Protein AF-A0AAV4RFE0-F1 (afdb_monomer_lite)

Secondary structure (DSSP, 8-state):
--HHHHHHHHHHHH-THHHHHHHHHHHHHHHHHHHHHT--S-TTTHHHHHHHHHHGGGGHHHHHTTS-HHHHHHHHHHHHHTS-----HHHHHHHHHHHHHHHTSGGGGSHHHHHHHHHHHHHHHHHHHHTT-SHHHHHHHHHHHHHHHHHHHHH--STT---HHHHHHHHHHHHHHHHHHHHHS-TT-TTHHHHHHHHHHHHHH--HHHHHHHHHHT--TTSHHHHHHHHHHHHHHHHHHHHHHHS--S-HHHHHHHHHTT-

Radius of gyration: 21.99 Å; chains: 1; bounding box: 50×54×60 Å

pLDDT: mean 85.46, std 15.82, range [38.34, 98.75]

Organism: Caerostris extrusa (NCBI:txid172846)

Structure (mmCIF, N/CA/C/O backbone):
data_AF-A0AAV4RFE0-F1
#
_entry.id   AF-A0AAV4RFE0-F1
#
loop_
_atom_site.group_PDB
_atom_site.id
_atom_site.type_symbol
_atom_site.label_atom_id
_atom_site.label_alt_id
_atom_site.label_comp_id
_atom_site.label_asym_id
_atom_site.label_entity_id
_atom_site.label_seq_id
_atom_site.pdbx_PDB_ins_code
_atom_site.Cartn_x
_atom_site.Cartn_y
_atom_site.Cartn_z
_atom_site.occupancy
_atom_site.B_iso_or_equiv
_atom_site.auth_seq_id
_atom_site.auth_comp_id
_atom_site.auth_asym_id
_atom_site.auth_atom_id
_atom_site.pdbx_PDB_model_num
ATOM 1 N N . MET A 1 1 ? -14.070 -14.825 31.150 1.00 44.56 1 MET A N 1
ATOM 2 C CA . MET A 1 1 ? -15.047 -13.728 31.318 1.00 44.56 1 MET A CA 1
ATOM 3 C C . MET A 1 1 ? -14.906 -12.840 30.093 1.00 44.56 1 MET A C 1
ATOM 5 O O . MET A 1 1 ? -13.826 -12.311 29.875 1.00 44.56 1 MET A O 1
ATOM 9 N N . ASN A 1 2 ? -15.894 -12.851 29.198 1.00 45.88 2 ASN A N 1
ATOM 10 C CA . ASN A 1 2 ? -15.790 -12.222 27.878 1.00 45.88 2 ASN A CA 1
ATOM 11 C C . ASN A 1 2 ? -16.075 -10.717 28.018 1.00 45.88 2 ASN A C 1
ATOM 13 O O . ASN A 1 2 ? -17.049 -10.361 28.677 1.00 45.88 2 ASN A O 1
ATOM 17 N N .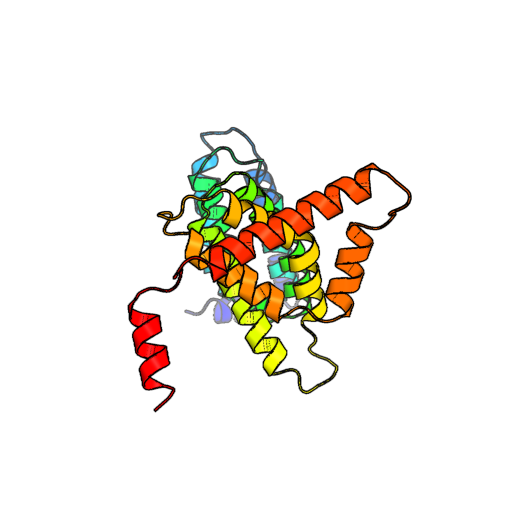 VAL A 1 3 ? -15.260 -9.849 27.410 1.00 52.28 3 VAL A N 1
ATOM 18 C CA . VAL A 1 3 ? -15.455 -8.382 27.403 1.00 52.28 3 VAL A CA 1
ATOM 19 C C . VAL A 1 3 ? -16.863 -8.030 26.916 1.00 52.28 3 VAL A C 1
ATOM 21 O O . VAL A 1 3 ? -17.524 -7.176 27.496 1.00 52.28 3 VAL A O 1
ATOM 24 N N . TYR A 1 4 ? -17.381 -8.804 25.961 1.00 50.41 4 TYR A N 1
ATOM 25 C CA . TYR A 1 4 ? -18.769 -8.732 25.515 1.00 50.41 4 TYR A CA 1
ATOM 26 C C . TYR A 1 4 ? -19.797 -8.889 26.633 1.00 50.41 4 TYR A C 1
ATOM 28 O O . TYR A 1 4 ? -20.812 -8.209 26.615 1.00 50.41 4 TYR A O 1
ATOM 36 N N . SER A 1 5 ? -19.565 -9.771 27.608 1.00 50.91 5 SER A N 1
ATOM 37 C CA . SER A 1 5 ? -20.501 -9.973 28.717 1.00 50.91 5 SER A CA 1
ATOM 38 C C . SER A 1 5 ? -20.472 -8.803 29.695 1.00 50.91 5 SER A C 1
ATOM 40 O O . SER A 1 5 ? -21.506 -8.511 30.285 1.00 50.91 5 SER A O 1
ATOM 42 N N . ILE A 1 6 ? -19.327 -8.133 29.853 1.00 60.56 6 ILE A N 1
ATOM 43 C CA . ILE A 1 6 ? -19.176 -6.953 30.715 1.00 60.56 6 ILE A CA 1
ATOM 44 C C . ILE A 1 6 ? -19.844 -5.746 30.053 1.00 60.56 6 ILE A C 1
ATOM 46 O O . ILE A 1 6 ? -20.662 -5.081 30.677 1.00 60.56 6 ILE A O 1
ATOM 50 N N . VAL A 1 7 ? -19.591 -5.529 28.761 1.00 57.44 7 VAL A N 1
ATOM 51 C CA . VAL A 1 7 ? -20.229 -4.449 27.998 1.00 57.44 7 VAL A CA 1
ATOM 52 C C . VAL A 1 7 ? -21.747 -4.659 27.930 1.00 57.44 7 VAL A C 1
ATOM 54 O O . VAL A 1 7 ? -22.491 -3.762 28.302 1.00 57.44 7 VAL A O 1
ATOM 57 N N . ASN A 1 8 ? -22.237 -5.868 27.615 1.00 55.12 8 ASN A N 1
ATOM 58 C CA . ASN A 1 8 ? -23.687 -6.130 27.579 1.00 55.12 8 ASN A CA 1
ATOM 59 C C . ASN A 1 8 ? -24.382 -6.003 28.942 1.00 55.12 8 ASN A C 1
ATOM 61 O O . ASN A 1 8 ? -25.562 -5.650 28.994 1.00 55.12 8 ASN A O 1
ATOM 65 N N . SER A 1 9 ? -23.700 -6.335 30.042 1.00 56.72 9 SER A N 1
ATOM 66 C CA . SER A 1 9 ? -24.296 -6.214 31.379 1.00 56.72 9 SER A CA 1
ATOM 67 C C . SER A 1 9 ? -24.358 -4.762 31.853 1.00 56.72 9 SER A C 1
ATOM 69 O O . SER A 1 9 ? -25.315 -4.406 32.537 1.00 56.72 9 SER A O 1
ATOM 71 N N . ILE A 1 10 ? -23.423 -3.910 31.421 1.00 54.91 10 ILE A N 1
ATOM 72 C CA . ILE A 1 10 ? -23.442 -2.468 31.701 1.00 54.91 10 ILE A CA 1
ATOM 73 C C . ILE A 1 10 ? -24.453 -1.742 30.792 1.00 54.91 10 ILE A C 1
ATOM 75 O O . ILE A 1 10 ? -25.258 -0.953 31.293 1.00 54.91 10 ILE A O 1
ATOM 79 N N . SER A 1 11 ? -24.514 -2.074 29.495 1.00 53.00 11 SER A N 1
ATOM 80 C CA . SER A 1 11 ? -25.466 -1.476 28.542 1.00 53.00 11 SER A CA 1
ATOM 81 C C . SER A 1 11 ? -26.928 -1.783 28.888 1.00 53.00 11 SER A C 1
ATOM 83 O O . SER A 1 11 ? -27.779 -0.896 28.824 1.00 53.00 11 SER A O 1
ATOM 85 N N . ARG A 1 12 ? -27.240 -3.007 29.353 1.00 54.56 12 ARG A N 1
ATOM 86 C CA . ARG A 1 12 ? -28.602 -3.356 29.819 1.00 54.56 12 ARG A CA 1
ATOM 87 C C . ARG A 1 12 ? -29.030 -2.616 31.087 1.00 54.56 12 ARG A C 1
ATOM 89 O O . ARG A 1 12 ? -30.226 -2.568 31.356 1.00 54.56 12 ARG A O 1
ATOM 96 N N . ALA A 1 13 ? -28.090 -2.069 31.857 1.00 54.41 13 ALA A N 1
ATOM 97 C CA . ALA A 1 13 ? -28.382 -1.352 33.095 1.00 54.41 13 ALA A CA 1
ATOM 98 C C . ALA A 1 13 ? -28.527 0.170 32.905 1.00 54.41 13 ALA A C 1
ATOM 100 O O . ALA A 1 13 ? -29.115 0.820 33.766 1.00 54.41 13 ALA A O 1
ATOM 101 N N . THR A 1 14 ? -28.008 0.743 31.810 1.00 53.84 14 THR A N 1
ATOM 102 C CA . THR A 1 14 ? -27.865 2.207 31.655 1.00 53.84 14 THR A CA 1
ATOM 103 C C . THR A 1 14 ? -28.426 2.795 30.352 1.00 53.84 14 THR A C 1
ATOM 105 O O . THR A 1 14 ? -28.601 4.009 30.281 1.00 53.84 14 THR A O 1
ATOM 108 N N . GLY A 1 15 ? -28.796 1.971 29.360 1.00 46.56 15 GLY A N 1
ATOM 109 C CA . GLY A 1 15 ? -29.298 2.448 28.061 1.00 46.56 15 GLY A CA 1
ATOM 110 C C . GLY A 1 15 ? -28.194 3.064 27.186 1.00 46.56 15 GLY A C 1
ATOM 111 O O . GLY A 1 15 ? -27.098 3.329 27.675 1.00 46.56 15 GLY A O 1
ATOM 112 N N . ASP A 1 16 ? -28.477 3.284 25.896 1.00 59.06 16 ASP A N 1
ATOM 113 C CA . ASP A 1 16 ? -27.556 3.733 24.820 1.00 59.06 16 ASP A CA 1
ATOM 114 C C . ASP A 1 16 ? -26.502 4.797 25.203 1.00 59.06 16 ASP A C 1
ATOM 116 O O . ASP A 1 16 ? -25.414 4.831 24.627 1.00 59.06 16 ASP A O 1
ATOM 120 N N . GLN A 1 17 ? -26.763 5.621 26.223 1.00 63.03 17 GLN A N 1
ATOM 121 C CA . GLN A 1 17 ? -25.835 6.625 26.753 1.00 63.03 17 GLN A CA 1
ATOM 122 C C . GLN A 1 17 ? -24.477 6.051 27.186 1.00 63.03 17 GLN A C 1
ATOM 124 O O . GLN A 1 17 ? -23.453 6.705 26.995 1.00 63.03 17 GLN A O 1
ATOM 129 N N . SER A 1 18 ? -24.432 4.836 27.747 1.00 79.94 18 SER A N 1
ATOM 130 C CA . SER A 1 18 ? -23.156 4.218 28.145 1.00 79.94 18 SER A CA 1
ATOM 131 C C . SER A 1 18 ? -22.325 3.771 26.943 1.00 79.94 18 SER A C 1
ATOM 133 O O . SER A 1 18 ? -21.096 3.782 27.019 1.00 79.94 18 SER A O 1
ATOM 135 N N . GLU A 1 19 ? -22.968 3.346 25.856 1.00 83.44 19 GLU A N 1
ATOM 136 C CA . GLU A 1 19 ? -22.269 2.893 24.654 1.00 83.44 19 GLU A CA 1
ATOM 137 C C . GLU A 1 19 ? -21.728 4.086 23.862 1.00 83.44 19 GLU A C 1
ATOM 139 O O . GLU A 1 19 ? -20.578 4.071 23.419 1.00 83.44 19 GLU A O 1
ATOM 144 N N . GLU A 1 20 ? -22.520 5.151 23.737 1.00 88.88 20 GLU A N 1
ATOM 145 C CA . GLU A 1 20 ? -22.086 6.403 23.114 1.00 88.88 20 GLU A CA 1
ATOM 146 C C . GLU A 1 20 ? -20.949 7.070 23.895 1.00 88.88 20 GLU A C 1
ATOM 148 O O . GLU A 1 20 ? -19.961 7.487 23.287 1.00 88.88 20 GLU A O 1
ATOM 153 N N . ALA A 1 21 ? -21.035 7.110 25.230 1.00 91.50 21 ALA A N 1
ATOM 154 C CA . ALA A 1 21 ? -19.960 7.628 26.077 1.00 91.50 21 ALA A CA 1
ATOM 155 C C . ALA A 1 21 ? -18.663 6.824 25.902 1.00 91.50 21 ALA A C 1
ATOM 157 O O . ALA A 1 21 ? -17.602 7.405 25.683 1.00 91.50 21 ALA A O 1
ATOM 158 N N . PHE A 1 22 ? -18.748 5.489 25.892 1.00 91.38 22 PHE A N 1
ATOM 159 C CA . PHE A 1 22 ? -17.585 4.634 25.650 1.00 91.38 22 PHE A CA 1
ATOM 160 C C . PHE A 1 22 ? -16.959 4.878 24.268 1.00 91.38 22 PHE A C 1
ATOM 162 O O . PHE A 1 22 ? -15.737 4.984 24.147 1.00 91.38 22 PHE A O 1
ATOM 169 N N . LYS A 1 23 ? -17.779 5.004 23.215 1.00 93.19 23 LYS A N 1
ATOM 170 C CA . LYS A 1 23 ? -17.293 5.341 21.868 1.00 93.19 23 LYS A CA 1
ATOM 171 C C . LYS A 1 23 ? -16.607 6.710 21.856 1.00 93.19 23 LYS A C 1
ATOM 173 O O . LYS A 1 23 ? -15.540 6.841 21.261 1.00 93.19 23 LYS A O 1
ATOM 178 N N . ALA A 1 24 ? -17.172 7.711 22.532 1.00 94.44 24 ALA A N 1
ATOM 179 C CA . ALA A 1 24 ? -16.573 9.039 22.651 1.00 94.44 24 ALA A CA 1
ATOM 180 C C . ALA A 1 24 ? -15.203 8.998 23.353 1.00 94.44 24 ALA A C 1
ATOM 182 O O . ALA A 1 24 ? -14.242 9.594 22.857 1.00 94.44 24 ALA A O 1
ATOM 183 N N . ASP A 1 25 ? -15.084 8.237 24.443 1.00 95.56 25 ASP A N 1
ATOM 184 C CA . ASP A 1 25 ? -13.818 8.031 25.155 1.00 95.56 25 ASP A CA 1
ATOM 185 C C . ASP A 1 25 ? -12.780 7.334 24.271 1.00 95.56 25 ASP A C 1
ATOM 187 O O . ASP A 1 25 ? -11.616 7.740 24.224 1.00 95.56 25 ASP A O 1
ATOM 191 N N . LEU A 1 26 ? -13.204 6.331 23.501 1.00 95.75 26 LEU A N 1
ATOM 192 C CA . LEU A 1 26 ? -12.351 5.641 22.543 1.00 95.75 26 LEU A CA 1
ATOM 193 C C . LEU A 1 26 ? -11.837 6.601 21.458 1.00 95.75 26 LEU A C 1
ATOM 195 O O . LEU A 1 26 ? -10.640 6.608 21.163 1.00 95.75 26 LEU A O 1
ATOM 199 N N . TYR A 1 27 ? -12.694 7.451 20.884 1.00 95.75 27 TYR A N 1
ATOM 200 C CA . TYR A 1 27 ? -12.251 8.456 19.911 1.00 95.75 27 TYR A CA 1
ATOM 201 C C . TYR A 1 27 ? -11.283 9.470 20.536 1.00 95.75 27 TYR A C 1
ATOM 203 O O . TYR A 1 27 ? -10.292 9.852 19.909 1.00 95.75 27 TYR A O 1
ATOM 211 N N . SER A 1 28 ? -11.523 9.882 21.784 1.00 97.00 28 SER A N 1
ATOM 212 C CA . SER A 1 28 ? -10.617 10.756 22.538 1.00 97.00 28 SER A CA 1
ATOM 213 C C . SER A 1 28 ? -9.243 10.108 22.765 1.00 97.00 28 SER A C 1
ATOM 215 O O . SER A 1 28 ? -8.200 10.754 22.590 1.00 97.00 28 SER A O 1
ATOM 217 N N . LEU A 1 29 ? -9.224 8.806 23.063 1.00 96.44 29 LEU A N 1
ATOM 218 C CA . LEU A 1 29 ? -8.003 8.018 23.203 1.00 96.44 29 LEU A CA 1
ATOM 219 C C . LEU A 1 29 ? -7.209 7.979 21.892 1.00 96.44 29 LEU A C 1
ATOM 221 O O . LEU A 1 29 ? -6.031 8.339 21.887 1.00 96.44 29 LEU A O 1
ATOM 225 N N . PHE A 1 30 ? -7.842 7.620 20.770 1.00 96.56 30 PHE A N 1
ATOM 226 C CA . PHE A 1 30 ? -7.156 7.589 19.472 1.00 96.56 30 PHE A CA 1
ATOM 227 C C . PHE A 1 30 ? -6.687 8.973 19.021 1.00 96.56 30 PHE A C 1
ATOM 229 O O . PHE A 1 30 ? -5.603 9.095 18.455 1.00 96.56 30 PHE A O 1
ATOM 236 N N . ASN A 1 31 ? -7.425 10.037 19.335 1.00 96.12 31 ASN A N 1
ATOM 237 C CA . ASN A 1 31 ? -6.960 11.402 19.095 1.00 96.12 31 ASN A CA 1
ATOM 238 C C . ASN A 1 31 ? -5.704 11.735 19.911 1.00 96.12 31 ASN A C 1
ATOM 240 O O . ASN A 1 31 ? -4.776 12.358 19.391 1.00 96.12 31 ASN A O 1
ATOM 244 N N . SER A 1 32 ? -5.645 11.301 21.170 1.00 97.12 32 SER A N 1
ATOM 245 C CA . SER A 1 32 ? -4.468 11.481 22.028 1.00 97.12 32 SER A CA 1
ATOM 246 C C . SER A 1 32 ? -3.267 10.685 21.509 1.00 97.12 32 SER A C 1
ATOM 248 O O . SER A 1 32 ? -2.158 11.216 21.429 1.00 97.12 32 SER A O 1
ATOM 250 N N . PHE A 1 33 ? -3.497 9.450 21.060 1.00 96.31 33 PHE A N 1
ATOM 251 C CA . PHE A 1 33 ? -2.492 8.637 20.381 1.00 96.31 33 PHE A CA 1
ATOM 252 C C . PHE A 1 33 ? -1.986 9.290 19.098 1.00 96.31 33 PHE A C 1
ATOM 254 O O . PHE A 1 33 ? -0.779 9.417 18.933 1.00 96.31 33 PHE A O 1
ATOM 261 N N . ASN A 1 34 ? -2.867 9.784 18.228 1.00 95.31 34 ASN A N 1
ATOM 262 C CA . ASN A 1 34 ? -2.468 10.441 16.983 1.00 95.31 34 ASN A CA 1
ATOM 263 C C . ASN A 1 34 ? -1.630 11.705 17.241 1.00 95.31 34 ASN A C 1
ATOM 265 O O . ASN A 1 34 ? -0.656 11.951 16.532 1.00 95.31 34 ASN A O 1
ATOM 269 N N . ARG A 1 35 ? -1.937 12.472 18.299 1.00 95.31 35 ARG A N 1
ATOM 270 C CA . ARG A 1 35 ? -1.099 13.606 18.730 1.00 95.31 35 ARG A CA 1
ATOM 271 C C . ARG A 1 35 ? 0.294 13.158 19.163 1.00 95.31 35 ARG A C 1
ATOM 273 O O . ARG A 1 35 ? 1.267 13.789 18.768 1.00 95.31 35 ARG A O 1
ATOM 280 N N . MET A 1 36 ? 0.397 12.075 19.936 1.00 95.06 36 MET A N 1
ATOM 281 C CA . MET A 1 36 ? 1.686 11.496 20.335 1.00 95.06 36 MET A CA 1
ATOM 282 C C . MET A 1 36 ? 2.458 10.945 19.125 1.00 95.06 36 MET A C 1
ATOM 284 O O . MET A 1 36 ? 3.667 11.144 19.016 1.00 95.06 36 MET A O 1
ATOM 288 N N . LEU A 1 37 ? 1.772 10.280 18.192 1.00 94.69 37 LEU A N 1
ATOM 289 C CA . LEU A 1 37 ? 2.369 9.749 16.967 1.00 94.69 37 LEU A CA 1
ATOM 290 C C . LEU A 1 37 ? 2.928 10.854 16.073 1.00 94.69 37 LEU A C 1
ATOM 292 O O . LEU A 1 37 ? 3.947 10.615 15.448 1.00 94.69 37 LEU A O 1
ATOM 296 N N . ALA A 1 38 ? 2.330 12.047 16.062 1.00 94.00 38 ALA A N 1
ATOM 297 C CA . ALA A 1 38 ? 2.787 13.182 15.258 1.00 94.00 38 ALA A CA 1
ATOM 298 C C . ALA A 1 38 ? 4.039 13.897 15.800 1.00 94.00 38 ALA A C 1
ATOM 300 O O . ALA A 1 38 ? 4.602 14.754 15.113 1.00 94.00 38 ALA A O 1
ATOM 301 N N . ILE A 1 39 ? 4.492 13.572 17.017 1.00 92.12 39 ILE A N 1
ATOM 302 C CA . ILE A 1 39 ? 5.699 14.174 17.593 1.00 92.12 39 ILE A CA 1
ATOM 303 C C . ILE A 1 39 ? 6.923 13.674 16.822 1.00 92.12 39 ILE A C 1
ATOM 305 O O . ILE A 1 39 ? 7.166 12.471 16.719 1.00 92.12 39 ILE A O 1
ATOM 309 N N . ASN A 1 40 ? 7.702 14.610 16.280 1.00 87.25 40 ASN A N 1
ATOM 310 C CA . ASN A 1 40 ? 8.874 14.316 15.464 1.00 87.25 40 ASN A CA 1
ATOM 311 C C . ASN A 1 40 ? 10.175 14.509 16.259 1.00 87.25 40 ASN A C 1
ATOM 313 O O . ASN A 1 40 ? 10.271 15.421 17.074 1.00 87.25 40 ASN A O 1
ATOM 317 N N . HIS A 1 41 ? 11.195 13.703 15.956 1.00 77.25 41 HIS A N 1
ATOM 318 C CA . HIS A 1 41 ? 12.551 13.795 16.517 1.00 77.25 41 HIS A CA 1
ATOM 319 C C . HIS A 1 41 ? 12.663 13.681 18.052 1.00 77.25 41 HIS A C 1
ATOM 321 O O . HIS A 1 41 ? 13.665 14.113 18.620 1.00 77.25 41 HIS A O 1
ATOM 327 N N . ASP A 1 42 ? 11.690 13.059 18.723 1.00 85.44 42 ASP A N 1
ATOM 328 C CA . ASP A 1 42 ? 11.760 12.783 20.161 1.00 85.44 42 ASP A CA 1
ATOM 329 C C . ASP A 1 42 ? 12.175 11.324 20.424 1.00 85.44 42 ASP A C 1
ATOM 331 O O . ASP A 1 42 ? 11.397 10.383 20.246 1.00 85.44 42 ASP A O 1
ATOM 335 N N . LEU A 1 43 ? 13.425 11.133 20.859 1.00 87.81 43 LEU A N 1
ATOM 336 C CA . LEU A 1 43 ? 13.987 9.812 21.167 1.00 87.81 43 LEU A CA 1
ATOM 337 C C . LEU A 1 43 ? 13.354 9.154 22.404 1.00 87.81 43 LEU A C 1
ATOM 339 O O . LEU A 1 43 ? 13.444 7.936 22.543 1.00 87.81 43 LEU A O 1
ATOM 343 N N . ILE A 1 44 ? 12.724 9.932 23.287 1.00 92.56 44 ILE A N 1
ATOM 344 C CA . ILE A 1 44 ? 12.051 9.429 24.490 1.00 92.56 44 ILE A CA 1
ATOM 345 C C . ILE A 1 44 ? 10.704 8.811 24.105 1.00 92.56 44 ILE A C 1
ATOM 347 O O . ILE A 1 44 ? 10.315 7.777 24.644 1.00 92.56 44 ILE A O 1
ATOM 351 N N . ILE A 1 45 ? 10.003 9.420 23.146 1.00 92.62 45 ILE A N 1
ATOM 352 C CA . ILE A 1 45 ? 8.656 9.006 22.726 1.00 92.62 45 ILE A CA 1
ATOM 353 C C . ILE A 1 45 ? 8.698 7.928 21.632 1.00 92.62 45 ILE A C 1
ATOM 355 O O . ILE A 1 45 ? 7.780 7.108 21.538 1.00 92.62 45 ILE A O 1
ATOM 359 N N . LEU A 1 46 ? 9.773 7.872 20.841 1.00 93.50 46 LEU A N 1
ATOM 360 C CA . LEU A 1 46 ? 9.933 6.930 19.730 1.00 93.50 46 LEU A CA 1
ATOM 361 C C . LEU A 1 46 ? 9.643 5.452 20.091 1.00 93.50 46 LEU A C 1
ATOM 363 O O . LEU A 1 46 ? 8.907 4.810 19.337 1.00 93.50 46 LEU A O 1
ATOM 367 N N . PRO A 1 47 ? 10.132 4.878 21.213 1.00 95.25 47 PRO A N 1
ATOM 368 C CA . PRO A 1 47 ? 9.800 3.499 21.585 1.00 95.25 47 PRO A CA 1
ATOM 369 C C . PRO A 1 47 ? 8.293 3.274 21.767 1.00 95.25 47 PRO A C 1
ATOM 371 O O . PRO A 1 47 ? 7.765 2.246 21.343 1.00 95.25 47 PRO A O 1
ATOM 374 N N . THR A 1 48 ? 7.588 4.254 22.337 1.00 95.00 48 THR A N 1
ATOM 375 C CA . THR A 1 48 ? 6.133 4.212 22.532 1.00 95.00 48 THR A CA 1
ATOM 376 C C . THR A 1 48 ? 5.392 4.302 21.200 1.00 95.00 48 THR A C 1
ATOM 378 O O . THR A 1 48 ? 4.441 3.551 20.986 1.00 95.00 48 THR A O 1
ATOM 381 N N . GLN A 1 49 ? 5.851 5.148 20.269 1.00 95.19 49 GLN A N 1
ATOM 382 C CA . GLN A 1 49 ? 5.303 5.211 18.906 1.00 95.19 49 GLN A CA 1
ATOM 383 C C . GLN A 1 49 ? 5.441 3.860 18.195 1.00 95.19 49 GLN A C 1
ATOM 385 O O . GLN A 1 49 ? 4.461 3.334 17.669 1.00 95.19 49 GLN A O 1
ATOM 390 N N . ILE A 1 50 ? 6.638 3.264 18.229 1.00 95.69 50 ILE A N 1
ATOM 391 C CA . ILE A 1 50 ? 6.915 1.961 17.609 1.00 95.69 50 ILE A CA 1
ATOM 392 C C . ILE A 1 50 ? 6.021 0.873 18.213 1.00 95.69 50 ILE A C 1
ATOM 394 O O . ILE A 1 50 ? 5.419 0.095 17.468 1.00 95.69 50 ILE A O 1
ATOM 398 N N . ALA A 1 51 ? 5.913 0.819 19.544 1.00 95.81 51 ALA A N 1
ATOM 399 C CA . ALA A 1 51 ? 5.107 -0.178 20.243 1.00 95.81 51 ALA A CA 1
ATOM 400 C C . ALA A 1 51 ? 3.610 -0.046 19.917 1.00 95.81 51 ALA A C 1
ATOM 402 O O . ALA A 1 51 ? 2.946 -1.048 19.636 1.00 95.81 51 ALA A O 1
ATOM 403 N N . LEU A 1 52 ? 3.088 1.184 19.896 1.00 95.38 52 LEU A N 1
ATOM 404 C CA . LEU A 1 52 ? 1.687 1.449 19.581 1.00 95.38 52 LEU A CA 1
ATOM 405 C C . LEU A 1 52 ? 1.348 1.037 18.141 1.00 95.38 52 LEU A C 1
ATOM 407 O O . LEU A 1 52 ? 0.401 0.288 17.919 1.00 95.38 52 LEU A O 1
ATOM 411 N N . VAL A 1 53 ? 2.146 1.462 17.159 1.00 96.00 53 VAL A N 1
ATOM 412 C CA . VAL A 1 53 ? 1.885 1.145 15.744 1.00 96.00 53 VAL A CA 1
ATOM 413 C C . VAL A 1 53 ? 2.059 -0.353 15.466 1.00 96.00 53 VAL A C 1
ATOM 415 O O . VAL A 1 53 ? 1.256 -0.942 14.747 1.00 96.00 53 VAL A O 1
ATOM 418 N N . SER A 1 54 ? 3.055 -1.006 16.074 1.00 94.75 54 SER A N 1
ATOM 419 C CA . SER A 1 54 ? 3.303 -2.447 15.880 1.00 94.75 54 SER A CA 1
ATOM 420 C C . SER A 1 54 ? 2.224 -3.350 16.488 1.00 94.75 54 SER A C 1
ATOM 422 O O . SER A 1 54 ? 2.106 -4.511 16.095 1.00 94.75 54 SER A O 1
ATOM 424 N N . SER A 1 55 ? 1.471 -2.853 17.473 1.00 93.69 55 SER A N 1
ATOM 425 C CA . SER A 1 55 ? 0.393 -3.599 18.136 1.00 93.69 55 SER A CA 1
ATOM 426 C C . SER A 1 55 ? -0.986 -3.335 17.531 1.00 93.69 55 SER A C 1
ATOM 428 O O . SER A 1 55 ? -1.934 -4.043 17.863 1.00 93.69 55 SER A O 1
ATOM 430 N N . PHE A 1 56 ? -1.105 -2.383 16.602 1.00 91.19 56 PHE A N 1
ATOM 431 C CA . PHE A 1 56 ? -2.393 -1.939 16.070 1.00 91.19 56 PHE A CA 1
ATOM 432 C C . PHE A 1 56 ? -3.193 -3.056 15.388 1.00 91.19 56 PHE A C 1
ATOM 434 O O . PHE A 1 56 ? -4.386 -3.212 15.637 1.00 91.19 56 PHE A O 1
ATOM 441 N N . GLY A 1 57 ? -2.523 -3.912 14.611 1.00 93.19 57 GLY A N 1
ATOM 442 C CA . GLY A 1 57 ? -3.165 -5.065 13.975 1.00 93.19 57 GLY A CA 1
ATOM 443 C C . GLY A 1 57 ? -3.794 -6.054 14.965 1.00 93.19 57 GLY A C 1
ATOM 444 O O . GLY A 1 57 ? -4.755 -6.744 14.635 1.00 93.19 57 GLY A O 1
ATOM 445 N N . GLN A 1 58 ? -3.294 -6.101 16.204 1.00 94.50 58 GLN A N 1
ATOM 446 C CA . GLN A 1 58 ? -3.740 -7.050 17.229 1.00 94.50 58 GLN A CA 1
ATOM 447 C C . GLN A 1 58 ? -5.058 -6.639 17.892 1.00 94.50 58 GLN A C 1
ATOM 449 O O . GLN A 1 58 ? -5.704 -7.482 18.512 1.00 94.50 58 GLN A O 1
ATOM 454 N N . ILE A 1 59 ? -5.452 -5.364 17.776 1.00 94.56 59 ILE A N 1
ATOM 455 C CA . ILE A 1 59 ? -6.660 -4.827 18.418 1.00 94.56 59 ILE A CA 1
ATOM 456 C C . ILE A 1 59 ? -7.866 -4.738 17.472 1.00 94.56 59 ILE A C 1
ATOM 458 O O . ILE A 1 59 ? -8.949 -4.347 17.903 1.00 94.56 59 ILE A O 1
ATOM 462 N N . TYR A 1 60 ? -7.718 -5.103 16.192 1.00 95.56 60 TYR A N 1
ATOM 463 C CA . TYR A 1 60 ? -8.792 -4.974 15.199 1.00 95.56 60 TYR A CA 1
ATOM 464 C C . TYR A 1 60 ? -10.047 -5.747 15.558 1.00 95.56 60 TYR A C 1
ATOM 466 O O . TYR A 1 60 ? -11.135 -5.190 15.460 1.00 95.56 60 TYR A O 1
ATOM 474 N N . VAL A 1 61 ? -9.910 -6.982 16.041 1.00 95.19 61 VAL A N 1
ATOM 475 C CA . VAL A 1 61 ? -11.064 -7.788 16.459 1.00 95.19 61 VAL A CA 1
ATOM 476 C C . VAL A 1 61 ? -11.844 -7.061 17.556 1.00 95.19 61 VAL A C 1
ATOM 478 O O . VAL A 1 61 ? -13.062 -6.964 17.498 1.00 95.19 61 VAL A O 1
ATOM 481 N N . GLN A 1 62 ? -11.148 -6.497 18.542 1.00 94.88 62 GLN A N 1
ATOM 482 C CA . GLN A 1 62 ? -11.750 -5.776 19.658 1.00 94.88 62 GLN A CA 1
ATOM 483 C C . GLN A 1 62 ? -12.403 -4.471 19.203 1.00 94.88 62 GLN A C 1
ATOM 485 O O . GLN A 1 62 ? -13.482 -4.158 19.690 1.00 94.88 62 GLN A O 1
ATOM 490 N N . LEU A 1 63 ? -11.791 -3.736 18.271 1.00 96.06 63 LEU A N 1
ATOM 491 C CA . LEU A 1 63 ? -12.366 -2.504 17.728 1.00 96.06 63 LEU A CA 1
ATOM 492 C C . LEU A 1 63 ? -13.607 -2.776 16.876 1.00 96.06 63 LEU A C 1
ATOM 494 O O . LEU A 1 63 ? -14.608 -2.085 17.037 1.00 96.06 63 LEU A O 1
ATOM 498 N N . LEU A 1 64 ? -13.580 -3.806 16.028 1.00 96.25 64 LEU A N 1
ATOM 499 C CA . LEU A 1 64 ? -14.715 -4.198 15.183 1.00 96.25 64 LEU A CA 1
ATOM 500 C C . LEU A 1 64 ? -15.924 -4.687 15.995 1.00 96.25 64 LEU A C 1
ATOM 502 O O . LEU A 1 64 ? -17.052 -4.621 15.519 1.00 96.25 64 LEU A O 1
ATOM 506 N N . ASN A 1 65 ? -15.708 -5.122 17.238 1.00 94.19 65 ASN A N 1
ATOM 507 C CA . ASN A 1 65 ? -16.784 -5.486 18.160 1.00 94.19 65 ASN A CA 1
ATOM 508 C C . ASN A 1 65 ? -17.570 -4.277 18.696 1.00 94.19 65 ASN A C 1
ATOM 510 O O . ASN A 1 65 ? -18.664 -4.455 19.226 1.00 94.19 65 ASN A O 1
ATOM 514 N N . VAL A 1 66 ? -16.999 -3.069 18.630 1.00 95.06 66 VAL A N 1
ATOM 515 C CA . VAL A 1 66 ? -17.558 -1.861 19.267 1.00 95.06 66 VAL A CA 1
ATOM 516 C C . VAL A 1 66 ? -17.711 -0.677 18.310 1.00 95.06 66 VAL A C 1
ATOM 518 O O . VAL A 1 66 ? -18.429 0.270 18.625 1.00 95.06 66 VAL A O 1
ATOM 521 N N . LEU A 1 67 ? -17.075 -0.718 17.138 1.00 95.50 67 LEU A N 1
ATOM 522 C CA . LEU A 1 67 ? -17.131 0.321 16.113 1.00 95.50 67 LEU A CA 1
ATOM 523 C C . LEU A 1 67 ? -17.484 -0.268 14.744 1.00 95.50 67 LEU A C 1
ATOM 525 O O . LEU A 1 67 ? -17.037 -1.368 14.414 1.00 95.50 67 LEU A O 1
ATOM 529 N N . PRO A 1 68 ? -18.198 0.493 13.895 1.00 95.69 68 PRO A N 1
ATOM 530 C CA . PRO A 1 68 ? -18.354 0.150 12.488 1.00 95.69 68 PRO A CA 1
ATOM 531 C C . PRO A 1 68 ? -16.999 0.022 11.782 1.00 95.69 68 PRO A C 1
ATOM 533 O O . PRO A 1 68 ? -16.066 0.779 12.060 1.00 95.69 68 PRO A O 1
ATOM 536 N N . VAL A 1 69 ? -16.911 -0.880 10.802 1.00 96.88 69 VAL A N 1
ATOM 537 C CA . VAL A 1 69 ? -15.678 -1.141 10.039 1.00 96.88 69 VAL A CA 1
ATOM 538 C C . VAL A 1 69 ? -15.100 0.115 9.376 1.00 96.88 69 VAL A C 1
ATOM 540 O O . VAL A 1 69 ? -13.881 0.261 9.303 1.00 96.88 69 VAL A O 1
ATOM 543 N N . GLN A 1 70 ? -15.951 1.048 8.942 1.00 96.19 70 GLN A N 1
ATOM 544 C CA . GLN A 1 70 ? -15.523 2.319 8.354 1.00 96.19 70 GLN A CA 1
ATOM 545 C C . GLN A 1 70 ? -14.844 3.232 9.382 1.00 96.19 70 GLN A C 1
ATOM 547 O O . GLN A 1 70 ? -13.871 3.907 9.057 1.00 96.19 70 GLN A O 1
ATOM 552 N N . GLU A 1 71 ? -15.302 3.234 10.635 1.00 96.56 71 GLU A N 1
ATOM 553 C CA . GLU A 1 71 ? -14.673 4.026 11.698 1.00 96.56 71 GLU A CA 1
ATOM 554 C C . GLU A 1 71 ? -13.326 3.422 12.108 1.00 96.56 71 GLU A C 1
ATOM 556 O O . GLU A 1 71 ? -12.351 4.154 12.288 1.00 96.56 71 GLU A O 1
ATOM 561 N N . VAL A 1 72 ? -13.218 2.087 12.144 1.00 97.31 72 VAL A N 1
ATOM 562 C CA . VAL A 1 72 ? -11.923 1.415 12.346 1.00 97.31 72 VAL A CA 1
ATOM 563 C C . VAL A 1 72 ? -10.959 1.735 11.196 1.00 97.31 72 VAL A C 1
ATOM 565 O O . VAL A 1 72 ? -9.799 2.057 11.445 1.00 97.31 72 VAL A O 1
ATOM 568 N N . ALA A 1 73 ? -11.428 1.734 9.943 1.00 97.44 73 ALA A N 1
ATOM 569 C CA . ALA A 1 73 ? -10.612 2.107 8.785 1.00 97.44 73 ALA A CA 1
ATOM 570 C C . ALA A 1 73 ? -10.117 3.563 8.853 1.00 97.44 73 ALA A C 1
ATOM 572 O O . ALA A 1 73 ? -8.937 3.819 8.602 1.00 97.44 73 ALA A O 1
ATOM 573 N N . LYS A 1 74 ? -10.973 4.511 9.262 1.00 96.56 74 LYS A N 1
ATOM 574 C CA . LYS A 1 74 ? -10.580 5.913 9.495 1.00 96.56 74 LYS A CA 1
ATOM 575 C C . LYS A 1 74 ? -9.526 6.036 10.590 1.00 96.56 74 LYS A C 1
ATOM 577 O O . LYS A 1 74 ? -8.561 6.781 10.424 1.00 96.56 74 LYS A O 1
ATOM 582 N N . ILE A 1 75 ? -9.682 5.294 11.685 1.00 96.81 75 ILE A N 1
ATOM 583 C CA . ILE A 1 75 ? -8.701 5.245 12.772 1.00 96.81 75 ILE A CA 1
ATOM 584 C C . ILE A 1 75 ? -7.345 4.741 12.246 1.00 96.81 75 ILE A C 1
ATOM 586 O O . ILE A 1 75 ? -6.340 5.419 12.449 1.00 96.81 75 ILE A O 1
ATOM 590 N N . VAL A 1 76 ? -7.314 3.626 11.501 1.00 96.88 76 VAL A N 1
ATOM 591 C CA . VAL A 1 76 ? -6.084 3.097 10.875 1.00 96.88 76 VAL A CA 1
ATOM 592 C C . VAL A 1 76 ? -5.446 4.134 9.952 1.00 96.88 76 VAL A C 1
ATOM 594 O O . VAL A 1 76 ? -4.252 4.414 10.062 1.00 96.88 76 VAL A O 1
ATOM 597 N N . LYS A 1 77 ? -6.241 4.742 9.064 1.00 96.00 77 LYS A N 1
ATOM 598 C CA . LYS A 1 77 ? -5.785 5.800 8.158 1.00 96.00 77 LYS A CA 1
ATOM 599 C C . LYS A 1 77 ? -5.112 6.939 8.918 1.00 96.00 77 LYS A C 1
ATOM 601 O O . LYS A 1 77 ? -3.993 7.306 8.573 1.00 96.00 77 LYS A O 1
ATOM 606 N N . LEU A 1 78 ? -5.766 7.477 9.950 1.00 95.50 78 LEU A N 1
ATOM 607 C CA . LEU A 1 78 ? -5.229 8.578 10.752 1.00 95.50 78 LEU A CA 1
ATOM 608 C C . LEU A 1 78 ? -3.947 8.173 11.481 1.00 95.50 78 LEU A C 1
ATOM 610 O O . LEU A 1 78 ? -2.967 8.909 11.437 1.00 95.50 78 LEU A O 1
ATOM 614 N N . THR A 1 79 ? -3.918 6.984 12.085 1.00 94.38 79 THR A N 1
ATOM 615 C CA . THR A 1 79 ? -2.720 6.447 12.743 1.00 94.38 79 THR A CA 1
ATOM 616 C C . THR A 1 79 ? -1.528 6.377 11.788 1.00 94.38 79 THR A C 1
ATOM 618 O O . THR A 1 79 ? -0.414 6.706 12.187 1.00 94.38 79 THR A O 1
ATOM 621 N N . ILE A 1 80 ? -1.739 6.007 10.522 1.00 95.38 80 ILE A N 1
ATOM 622 C CA . ILE A 1 80 ? -0.665 5.925 9.524 1.00 95.38 80 ILE A CA 1
ATOM 623 C C . ILE A 1 80 ? -0.277 7.293 8.944 1.00 95.38 80 ILE A C 1
ATOM 625 O O . ILE A 1 80 ? 0.915 7.548 8.749 1.00 95.38 80 ILE A O 1
ATOM 629 N N . ASP A 1 81 ? -1.246 8.171 8.673 1.00 94.19 81 ASP A N 1
ATOM 630 C CA . ASP A 1 81 ? -1.003 9.497 8.088 1.00 94.19 81 ASP A CA 1
ATOM 631 C C . ASP A 1 81 ? -0.420 10.506 9.094 1.00 94.19 81 ASP A C 1
ATOM 633 O O . ASP A 1 81 ? 0.277 11.432 8.682 1.00 94.19 81 ASP A O 1
ATOM 637 N N . CYS A 1 82 ? -0.652 10.329 10.399 1.00 91.88 82 CYS A N 1
ATOM 638 C CA . CYS A 1 82 ? -0.105 11.211 11.433 1.00 91.88 82 CYS A CA 1
ATOM 639 C C . CYS A 1 82 ? 1.369 10.944 11.765 1.00 91.88 82 CYS A C 1
ATOM 641 O O . CYS A 1 82 ? 1.973 11.757 12.462 1.00 91.88 82 CYS A O 1
ATOM 643 N N . LEU A 1 83 ? 1.956 9.838 11.299 1.00 92.00 83 LEU A N 1
ATOM 644 C CA . LEU A 1 83 ? 3.356 9.528 11.584 1.00 92.00 83 LEU A CA 1
ATOM 645 C C . LEU A 1 83 ? 4.302 10.561 10.939 1.00 92.00 83 LEU A C 1
ATOM 647 O O . LEU A 1 83 ? 4.108 10.935 9.776 1.00 92.00 83 LEU A O 1
ATOM 651 N N . PRO A 1 84 ? 5.331 11.039 11.668 1.00 85.94 84 PRO A N 1
ATOM 652 C CA . PRO A 1 84 ? 6.256 12.044 11.172 1.00 85.94 84 PRO A CA 1
ATOM 653 C C . PRO A 1 84 ? 7.033 11.503 9.972 1.00 85.94 84 PRO A C 1
ATOM 655 O O . PRO A 1 84 ? 7.240 10.299 9.875 1.00 85.94 84 PRO A O 1
ATOM 658 N N . PRO A 1 85 ? 7.550 12.361 9.076 1.00 80.56 85 PRO A N 1
ATOM 659 C CA . PRO A 1 85 ? 8.447 11.920 8.014 1.00 80.56 85 PRO A CA 1
ATOM 660 C C . PRO A 1 85 ? 9.612 11.115 8.609 1.00 80.56 85 PRO A C 1
ATOM 662 O O . PRO A 1 85 ? 10.440 11.675 9.318 1.00 80.56 85 PRO A O 1
ATOM 665 N N . GLU A 1 86 ? 9.647 9.803 8.367 1.00 74.00 86 GLU A N 1
ATOM 666 C CA . GLU A 1 86 ? 10.469 8.898 9.173 1.00 74.00 86 GLU A CA 1
ATOM 667 C C . GLU A 1 86 ? 11.914 8.780 8.662 1.00 74.00 86 GLU A C 1
ATOM 669 O O . GLU A 1 86 ? 12.123 8.273 7.556 1.00 74.00 86 GLU A O 1
ATOM 674 N N . PRO A 1 87 ? 12.934 9.121 9.472 1.00 65.62 87 PRO A N 1
ATOM 675 C CA . PRO A 1 87 ? 14.289 8.615 9.264 1.00 65.62 87 PRO A CA 1
ATOM 676 C C . PRO A 1 87 ? 14.531 7.277 9.989 1.00 65.62 87 PRO A C 1
ATOM 678 O O . PRO A 1 87 ? 15.474 6.563 9.656 1.00 65.62 87 PRO A O 1
ATOM 681 N N . ASN A 1 88 ? 13.718 6.926 10.997 1.00 89.44 88 ASN A N 1
ATOM 682 C CA . ASN A 1 88 ? 13.955 5.743 11.824 1.00 89.44 88 ASN A CA 1
ATOM 683 C C . ASN A 1 88 ? 13.383 4.465 11.190 1.00 89.44 88 ASN A C 1
ATOM 685 O O . ASN A 1 88 ? 12.173 4.333 11.008 1.00 89.44 88 ASN A O 1
ATOM 689 N N . VAL A 1 89 ? 14.261 3.492 10.934 1.00 92.56 89 VAL A N 1
ATOM 690 C CA . VAL A 1 89 ? 13.917 2.209 10.300 1.00 92.56 89 VAL A CA 1
ATOM 691 C C . VAL A 1 89 ? 12.882 1.410 11.100 1.00 92.56 89 VAL A C 1
ATOM 693 O O . VAL A 1 89 ? 11.979 0.833 10.503 1.00 92.56 89 VAL A O 1
ATOM 696 N N . ALA A 1 90 ? 12.950 1.406 12.434 1.00 94.56 90 ALA A N 1
ATOM 697 C CA . ALA A 1 90 ? 12.013 0.641 13.256 1.00 94.56 90 ALA A CA 1
ATOM 698 C C . ALA A 1 90 ? 10.589 1.224 13.209 1.00 94.56 90 ALA A C 1
ATOM 700 O O . ALA A 1 90 ? 9.620 0.467 13.196 1.00 94.56 90 ALA A O 1
ATOM 701 N N . LEU A 1 91 ? 10.444 2.551 13.112 1.00 94.44 91 LEU A N 1
ATOM 702 C CA . LEU A 1 91 ? 9.130 3.178 12.927 1.00 94.44 91 LEU A CA 1
ATOM 703 C C . LEU A 1 91 ? 8.564 2.911 11.523 1.00 94.44 91 LEU A C 1
ATOM 705 O O . LEU A 1 91 ? 7.370 2.641 11.390 1.00 94.44 91 LEU A O 1
ATOM 709 N N . VAL A 1 92 ? 9.416 2.899 10.489 1.00 95.44 92 VAL A N 1
ATOM 710 C CA . VAL A 1 92 ? 9.023 2.472 9.131 1.00 95.44 92 VAL A CA 1
ATOM 711 C C . VAL A 1 92 ? 8.545 1.018 9.135 1.00 95.44 92 VAL A C 1
ATOM 713 O O . VAL A 1 92 ? 7.485 0.720 8.590 1.00 95.44 92 VAL A O 1
ATOM 716 N N . GLN A 1 93 ? 9.276 0.118 9.794 1.00 96.88 93 GLN A N 1
ATOM 717 C CA . GLN A 1 93 ? 8.892 -1.290 9.929 1.00 96.88 93 GLN A CA 1
ATOM 718 C C . GLN A 1 93 ? 7.568 -1.454 10.682 1.00 96.88 93 GLN A C 1
ATOM 720 O O . GLN A 1 93 ? 6.708 -2.212 10.234 1.00 96.88 93 GLN A O 1
ATOM 725 N N . ALA A 1 94 ? 7.366 -0.712 11.775 1.00 96.69 94 ALA A N 1
ATOM 726 C CA . ALA A 1 94 ? 6.106 -0.705 12.514 1.00 96.69 94 ALA A CA 1
ATOM 727 C C . ALA A 1 94 ? 4.939 -0.241 11.630 1.00 96.69 94 ALA A C 1
ATOM 729 O O . ALA A 1 94 ? 3.910 -0.914 11.570 1.00 96.69 94 ALA A O 1
ATOM 730 N N . LYS A 1 95 ? 5.112 0.860 10.883 1.00 97.19 95 LYS A N 1
ATOM 731 C CA . LYS A 1 95 ? 4.106 1.358 9.935 1.00 97.19 95 LYS A CA 1
ATOM 732 C C . LYS A 1 95 ? 3.770 0.311 8.878 1.00 97.19 95 LYS A C 1
ATOM 734 O O . LYS A 1 95 ? 2.599 0.004 8.681 1.00 97.19 95 LYS A O 1
ATOM 739 N N . LEU A 1 96 ? 4.776 -0.234 8.194 1.00 97.62 96 LEU A N 1
ATOM 740 C CA . LEU A 1 96 ? 4.561 -1.217 7.131 1.00 97.62 96 LEU A CA 1
ATOM 741 C C . LEU A 1 96 ? 3.900 -2.488 7.670 1.00 97.62 96 LEU A C 1
ATOM 743 O O . LEU A 1 96 ? 3.023 -3.036 7.011 1.00 97.62 96 LEU A O 1
ATOM 747 N N . ARG A 1 97 ? 4.245 -2.913 8.889 1.00 97.50 97 ARG A N 1
ATOM 748 C CA . ARG A 1 97 ? 3.551 -4.004 9.575 1.00 97.50 97 ARG A CA 1
ATOM 749 C C . ARG A 1 97 ? 2.079 -3.678 9.826 1.00 97.50 97 ARG A C 1
ATOM 751 O O . ARG A 1 97 ? 1.234 -4.500 9.507 1.00 97.50 97 ARG A O 1
ATOM 758 N N . CYS A 1 98 ? 1.760 -2.480 10.316 1.00 97.69 98 CYS A N 1
ATOM 759 C CA . CYS A 1 98 ? 0.373 -2.047 10.503 1.00 97.69 98 CYS A CA 1
ATOM 760 C C . CYS A 1 98 ? -0.413 -2.048 9.175 1.00 97.69 98 CYS A C 1
ATOM 762 O O . CYS A 1 98 ? -1.527 -2.572 9.115 1.00 97.69 98 CYS A O 1
ATOM 764 N N . ILE A 1 99 ? 0.184 -1.555 8.080 1.00 98.19 99 ILE A N 1
ATOM 765 C CA . ILE A 1 99 ? -0.413 -1.649 6.733 1.00 98.19 99 ILE A CA 1
ATOM 766 C C . ILE A 1 99 ? -0.670 -3.114 6.368 1.00 98.19 99 ILE A C 1
ATOM 768 O O . ILE A 1 99 ? -1.774 -3.462 5.952 1.00 98.19 99 ILE A O 1
ATOM 772 N N . HIS A 1 100 ? 0.334 -3.976 6.543 1.00 98.31 100 HIS A N 1
ATOM 773 C CA . HIS A 1 100 ? 0.253 -5.395 6.200 1.00 98.31 100 HIS A CA 1
ATOM 774 C C . HIS A 1 100 ? -0.842 -6.126 6.974 1.00 98.31 100 HIS A C 1
ATOM 776 O O . HIS A 1 100 ? -1.669 -6.809 6.371 1.00 98.31 100 HIS A O 1
ATOM 782 N N . ASP A 1 101 ? -0.886 -5.927 8.290 1.00 97.94 101 ASP A N 1
ATOM 783 C CA . ASP A 1 101 ? -1.896 -6.508 9.170 1.00 97.94 101 ASP A CA 1
ATOM 784 C C . ASP A 1 101 ? -3.300 -6.024 8.770 1.00 97.94 101 ASP A C 1
ATOM 786 O O . ASP A 1 101 ? -4.248 -6.808 8.762 1.00 97.94 101 ASP A O 1
ATOM 790 N N . THR A 1 102 ? -3.439 -4.759 8.352 1.00 97.88 102 THR A N 1
ATOM 791 C CA . THR A 1 102 ? -4.721 -4.220 7.869 1.00 97.88 102 THR A CA 1
ATOM 792 C C . THR A 1 102 ? -5.166 -4.881 6.575 1.00 97.88 102 THR A C 1
ATOM 794 O O . THR A 1 102 ? -6.314 -5.314 6.498 1.00 97.88 102 THR A O 1
ATOM 797 N N . VAL A 1 103 ? -4.273 -5.010 5.587 1.00 97.62 103 VAL A N 1
ATOM 798 C CA . VAL A 1 103 ? -4.555 -5.677 4.300 1.00 97.62 103 VAL A CA 1
ATOM 799 C C . VAL A 1 103 ? -5.031 -7.120 4.506 1.00 97.62 103 VAL A C 1
ATOM 801 O O . VAL A 1 103 ? -5.855 -7.611 3.741 1.00 97.62 103 VAL A O 1
ATOM 804 N N . LYS A 1 104 ? -4.556 -7.792 5.562 1.00 95.94 104 LYS A N 1
ATOM 805 C CA . LYS A 1 104 ? -4.949 -9.165 5.917 1.00 95.94 104 LYS A CA 1
ATOM 806 C C . LYS A 1 104 ? -6.195 -9.275 6.798 1.00 95.94 104 LYS A C 1
ATOM 808 O O . LYS A 1 104 ? -6.634 -10.389 7.079 1.00 95.94 104 LYS A O 1
ATOM 813 N N . SER A 1 105 ? -6.747 -8.158 7.257 1.00 95.88 105 SER A N 1
ATOM 814 C CA . SER A 1 105 ? -7.863 -8.136 8.205 1.00 95.88 105 SER A CA 1
ATOM 815 C C . SER A 1 105 ? -9.231 -8.052 7.520 1.00 95.88 105 SER A C 1
ATOM 817 O O . SER A 1 105 ? -9.348 -7.730 6.337 1.00 95.88 105 SER A O 1
ATOM 819 N N . GLU A 1 106 ? -10.294 -8.268 8.297 1.00 94.19 106 GLU A N 1
ATOM 820 C CA . GLU A 1 106 ? -11.683 -8.074 7.857 1.00 94.19 106 GLU A CA 1
ATOM 821 C C . GLU A 1 106 ? -11.985 -6.621 7.452 1.00 94.19 106 GLU A C 1
ATOM 823 O O . GLU A 1 106 ? -12.869 -6.385 6.629 1.00 94.19 106 GLU A O 1
ATOM 828 N N . ILE A 1 107 ? -11.204 -5.647 7.943 1.00 95.88 107 ILE A N 1
ATOM 829 C CA . ILE A 1 107 ? -11.347 -4.228 7.580 1.00 95.88 107 ILE A CA 1
ATOM 830 C C . ILE A 1 107 ? -11.192 -4.044 6.067 1.00 95.88 107 ILE A C 1
ATOM 832 O O . ILE A 1 107 ? -11.921 -3.267 5.453 1.00 95.88 107 ILE A O 1
ATOM 836 N N . PHE A 1 108 ? -10.273 -4.796 5.457 1.00 93.50 108 PHE A N 1
ATOM 837 C CA . PHE A 1 108 ? -9.976 -4.716 4.030 1.00 93.50 108 PHE A CA 1
ATOM 838 C C . PHE A 1 108 ? -11.017 -5.423 3.152 1.00 93.50 108 PHE A C 1
ATOM 840 O O . PHE A 1 108 ? -11.039 -5.230 1.939 1.00 93.50 108 PHE A O 1
ATOM 847 N N . GLN A 1 109 ? -11.900 -6.237 3.738 1.00 92.25 109 GLN A N 1
ATOM 848 C CA . GLN A 1 109 ? -12.963 -6.914 2.993 1.00 92.25 109 GLN A CA 1
ATOM 849 C C . GLN A 1 109 ? -14.147 -5.983 2.701 1.00 92.25 109 GLN A C 1
ATOM 851 O O . GLN A 1 109 ? -14.870 -6.191 1.727 1.00 92.25 109 GLN A O 1
ATOM 856 N N . ASN A 1 110 ? -14.332 -4.935 3.509 1.00 92.12 110 ASN A N 1
ATOM 857 C CA . ASN A 1 110 ? -15.354 -3.922 3.276 1.00 92.12 110 ASN A CA 1
ATOM 858 C C . ASN A 1 110 ? -14.938 -2.978 2.133 1.00 92.12 110 ASN A C 1
ATOM 860 O O . ASN A 1 110 ? -13.869 -2.378 2.187 1.00 92.12 110 ASN A O 1
ATOM 864 N N . ILE A 1 111 ? -15.790 -2.830 1.114 1.00 89.31 111 ILE A N 1
ATOM 865 C CA . ILE A 1 111 ? -15.462 -2.092 -0.118 1.00 89.31 111 ILE A CA 1
ATOM 866 C C . ILE A 1 111 ? -15.174 -0.602 0.118 1.00 89.31 111 ILE A C 1
ATOM 868 O O . ILE A 1 111 ? -14.178 -0.092 -0.394 1.00 89.31 111 ILE A O 1
ATOM 872 N N . ASP A 1 112 ? -15.986 0.078 0.933 1.00 89.44 112 ASP A N 1
ATOM 873 C CA . ASP A 1 112 ? -15.835 1.514 1.197 1.00 89.44 112 ASP A CA 1
ATOM 874 C C . ASP A 1 112 ? -14.549 1.784 1.983 1.00 89.44 112 ASP A C 1
ATOM 876 O O . ASP A 1 112 ? -13.737 2.629 1.598 1.00 89.44 112 ASP A O 1
ATOM 880 N N . SER A 1 113 ? -14.319 0.995 3.040 1.00 93.50 113 SER A N 1
ATOM 881 C CA . SER A 1 113 ? -13.082 1.034 3.820 1.00 93.50 113 SER A CA 1
ATOM 882 C C . SER A 1 113 ? -11.860 0.731 2.956 1.00 93.50 113 SER A C 1
ATOM 884 O O . SER A 1 113 ? -10.838 1.408 3.063 1.00 93.50 113 SER A O 1
ATOM 886 N N . ARG A 1 114 ? -11.944 -0.279 2.082 1.00 93.12 114 ARG A N 1
ATOM 887 C CA . ARG A 1 114 ? -10.829 -0.716 1.240 1.00 93.12 114 ARG A CA 1
ATOM 888 C C . ARG A 1 114 ? -10.373 0.392 0.302 1.00 93.12 114 ARG A C 1
ATOM 890 O O . ARG A 1 114 ? -9.182 0.682 0.270 1.00 93.12 114 ARG A O 1
ATOM 897 N N . VAL A 1 115 ? -11.287 1.032 -0.423 1.00 91.25 115 VAL A N 1
ATOM 898 C CA . VAL A 1 115 ? -10.944 2.113 -1.361 1.00 91.25 115 VAL A CA 1
ATOM 899 C C . VAL A 1 115 ? -10.220 3.259 -0.647 1.00 91.25 115 VAL A C 1
ATOM 901 O O . VAL A 1 115 ? -9.176 3.712 -1.117 1.00 91.25 115 VAL A O 1
ATOM 904 N N . GLU A 1 116 ? -10.717 3.684 0.518 1.00 91.94 116 GLU A N 1
ATOM 905 C CA . GLU A 1 116 ? -10.080 4.744 1.307 1.00 91.94 116 GLU A CA 1
ATOM 906 C C . GLU A 1 116 ? -8.681 4.335 1.804 1.00 91.94 116 GLU A C 1
ATOM 908 O O . GLU A 1 116 ? -7.728 5.117 1.729 1.00 91.94 116 GLU A O 1
ATOM 913 N N . LEU A 1 117 ? -8.527 3.091 2.264 1.00 95.94 117 LEU A N 1
ATOM 914 C CA . LEU A 1 117 ? -7.240 2.554 2.703 1.00 95.94 117 LEU A CA 1
ATOM 915 C C . LEU A 1 117 ? -6.247 2.408 1.538 1.00 95.94 117 LEU A C 1
ATOM 917 O O . LEU A 1 117 ? -5.061 2.677 1.724 1.00 95.94 117 LEU A O 1
ATOM 921 N N . PHE A 1 118 ? -6.695 2.060 0.327 1.00 94.81 118 PHE A N 1
ATOM 922 C CA . PHE A 1 118 ? -5.845 1.980 -0.869 1.00 94.81 118 PHE A CA 1
ATOM 923 C C . PHE A 1 118 ? -5.176 3.320 -1.193 1.00 94.81 118 PHE A C 1
ATOM 925 O O . PHE A 1 118 ? -3.969 3.361 -1.444 1.00 94.81 118 PHE A O 1
ATOM 932 N N . GLU A 1 119 ? -5.919 4.427 -1.152 1.00 93.19 119 GLU A N 1
ATOM 933 C CA . GLU A 1 119 ? -5.373 5.767 -1.419 1.00 93.19 119 GLU A CA 1
ATOM 934 C C . GLU A 1 119 ? -4.261 6.146 -0.424 1.00 93.19 119 GLU A C 1
ATOM 936 O O . GLU A 1 119 ? -3.299 6.840 -0.770 1.00 93.19 119 GLU A O 1
ATOM 941 N N . VAL A 1 120 ? -4.370 5.677 0.821 1.00 95.88 120 VAL A N 1
ATOM 942 C CA . VAL A 1 120 ? -3.393 5.925 1.889 1.00 95.88 120 VAL A CA 1
ATOM 943 C C . VAL A 1 120 ? -2.195 4.995 1.730 1.00 95.88 120 VAL A C 1
ATOM 945 O O . VAL A 1 120 ? -1.055 5.450 1.616 1.00 95.88 120 VAL A O 1
ATOM 948 N N . PHE A 1 121 ? -2.437 3.686 1.668 1.00 97.94 121 PHE A N 1
ATOM 949 C CA . PHE A 1 121 ? -1.389 2.670 1.633 1.00 97.94 121 PHE A CA 1
ATOM 950 C C . PHE A 1 121 ? -0.506 2.812 0.399 1.00 97.94 121 PHE A C 1
ATOM 952 O O . PHE A 1 121 ? 0.716 2.779 0.521 1.00 97.94 121 PHE A O 1
ATOM 959 N N . THR A 1 122 ? -1.084 3.061 -0.777 1.00 97.62 122 THR A N 1
ATOM 960 C CA . THR A 1 122 ? -0.302 3.220 -2.014 1.00 97.62 122 THR A CA 1
ATOM 961 C C . THR A 1 122 ? 0.618 4.436 -1.972 1.00 97.62 122 THR A C 1
ATOM 963 O O . THR A 1 122 ? 1.736 4.371 -2.481 1.00 97.62 122 THR A O 1
ATOM 966 N N . ARG A 1 123 ? 0.217 5.521 -1.301 1.00 96.56 123 ARG A N 1
ATOM 967 C CA . ARG A 1 123 ? 1.052 6.713 -1.097 1.00 96.56 123 ARG A CA 1
ATOM 968 C C . ARG A 1 123 ? 2.259 6.425 -0.204 1.00 96.56 123 ARG A C 1
ATOM 970 O O . ARG A 1 123 ? 3.372 6.830 -0.542 1.00 96.56 123 ARG A O 1
ATOM 977 N N . HIS A 1 124 ? 2.061 5.711 0.908 1.00 96.94 124 HIS A N 1
ATOM 978 C CA . HIS A 1 124 ? 3.159 5.328 1.809 1.00 96.94 124 HIS A CA 1
ATOM 979 C C . HIS A 1 124 ? 4.075 4.282 1.166 1.00 96.94 124 HIS A C 1
ATOM 981 O O . HIS A 1 124 ? 5.293 4.455 1.188 1.00 96.94 124 HIS A O 1
ATOM 987 N N . LEU A 1 125 ? 3.516 3.263 0.505 1.00 98.06 125 LEU A N 1
ATOM 988 C CA . LEU A 1 125 ? 4.295 2.288 -0.267 1.00 98.06 125 LEU A CA 1
ATOM 989 C C . LEU A 1 125 ? 5.142 2.988 -1.334 1.00 98.06 125 LEU A C 1
ATOM 991 O O . LEU A 1 125 ? 6.344 2.751 -1.408 1.00 98.06 125 LEU A O 1
ATOM 995 N N . LYS A 1 126 ? 4.560 3.925 -2.094 1.00 97.75 126 LYS A N 1
ATOM 996 C CA . LYS A 1 126 ? 5.288 4.723 -3.091 1.00 97.75 126 LYS A CA 1
ATOM 997 C C . LYS A 1 126 ? 6.499 5.421 -2.483 1.00 97.75 126 LYS A C 1
ATOM 999 O O . LYS A 1 126 ? 7.594 5.338 -3.037 1.00 97.75 126 LYS A O 1
ATOM 1004 N N . LYS A 1 127 ? 6.298 6.115 -1.357 1.00 96.25 127 LYS A N 1
ATOM 1005 C CA . LYS A 1 127 ? 7.354 6.844 -0.644 1.00 96.25 127 LYS A CA 1
ATOM 1006 C C . LYS A 1 127 ? 8.508 5.905 -0.282 1.00 96.25 127 LYS A C 1
ATOM 1008 O O . LYS A 1 127 ? 9.640 6.169 -0.681 1.00 96.25 127 LYS A O 1
ATOM 1013 N N . HIS A 1 128 ? 8.222 4.800 0.406 1.00 96.12 128 HIS A N 1
ATOM 1014 C CA . HIS A 1 128 ? 9.256 3.867 0.862 1.00 96.12 128 HIS A CA 1
ATOM 1015 C C . HIS A 1 128 ? 9.946 3.140 -0.300 1.00 96.12 128 HIS A C 1
ATOM 1017 O O . HIS A 1 128 ? 11.163 2.965 -0.277 1.00 96.12 128 HIS A O 1
ATOM 1023 N N . MET A 1 129 ? 9.211 2.810 -1.365 1.00 97.06 129 MET A N 1
ATOM 1024 C CA . MET A 1 129 ? 9.777 2.187 -2.562 1.00 97.06 129 MET A CA 1
ATOM 1025 C C . MET A 1 129 ? 10.746 3.108 -3.310 1.00 97.06 129 MET A C 1
ATOM 1027 O O . MET A 1 129 ? 11.840 2.677 -3.674 1.00 97.06 129 MET A O 1
ATOM 1031 N N . LEU A 1 130 ? 10.395 4.386 -3.486 1.00 95.81 130 LEU A N 1
ATOM 1032 C CA . LEU A 1 130 ? 11.293 5.379 -4.089 1.00 95.81 130 LEU A CA 1
ATOM 1033 C C . LEU A 1 130 ? 12.547 5.620 -3.237 1.00 95.81 130 LEU A C 1
ATOM 1035 O O . LEU A 1 130 ? 13.619 5.867 -3.782 1.00 95.81 130 LEU A O 1
ATOM 1039 N N . GLN A 1 131 ? 12.419 5.510 -1.915 1.00 94.75 131 GLN A N 1
ATOM 1040 C CA . GLN A 1 131 ? 13.525 5.623 -0.961 1.00 94.75 131 GLN A CA 1
ATOM 1041 C C . GLN A 1 131 ? 14.323 4.318 -0.789 1.00 94.75 131 GLN A C 1
ATOM 1043 O O . GLN A 1 131 ? 15.270 4.294 -0.009 1.00 94.75 131 GLN A O 1
ATOM 1048 N N . GLN A 1 132 ? 13.946 3.240 -1.486 1.00 94.00 132 GLN A N 1
ATOM 1049 C CA . GLN A 1 132 ? 14.518 1.896 -1.335 1.00 94.00 132 GLN A CA 1
ATOM 1050 C C . GLN A 1 132 ? 14.509 1.361 0.112 1.00 94.00 132 GLN A C 1
ATOM 1052 O O . GLN A 1 132 ? 15.345 0.544 0.496 1.00 94.00 132 GLN A O 1
ATOM 1057 N N . GLN A 1 133 ? 13.538 1.787 0.921 1.00 94.50 133 GLN A N 1
ATOM 1058 C CA . GLN A 1 133 ? 13.372 1.344 2.302 1.00 94.50 133 GLN A CA 1
ATOM 1059 C C . GLN A 1 133 ? 12.423 0.153 2.371 1.00 94.50 133 GLN A C 1
ATOM 1061 O O . GLN A 1 133 ? 11.337 0.194 1.797 1.00 94.50 133 GLN A O 1
ATOM 1066 N N . GLU A 1 134 ? 12.819 -0.896 3.100 1.00 96.19 134 GLU A N 1
ATOM 1067 C CA . GLU A 1 134 ? 11.952 -2.046 3.397 1.00 96.19 134 GLU A CA 1
ATOM 1068 C C . GLU A 1 134 ? 11.270 -2.630 2.141 1.00 96.19 134 GLU A C 1
ATOM 1070 O O . GLU A 1 134 ? 10.112 -3.055 2.171 1.00 96.19 134 GLU A O 1
ATOM 1075 N N . LEU A 1 135 ? 11.988 -2.652 1.006 1.00 97.06 135 LEU A N 1
ATOM 1076 C CA . LEU A 1 135 ? 11.432 -3.050 -0.295 1.00 97.06 135 LEU A CA 1
ATOM 1077 C C . LEU A 1 135 ? 10.808 -4.446 -0.262 1.00 97.06 135 LEU A C 1
ATOM 1079 O O . LEU A 1 135 ? 9.799 -4.679 -0.923 1.00 97.06 135 LEU A O 1
ATOM 1083 N N . LYS A 1 136 ? 11.387 -5.365 0.523 1.00 97.50 136 LYS A N 1
ATOM 1084 C CA . LYS A 1 136 ? 10.839 -6.710 0.724 1.00 97.50 136 LYS A CA 1
ATOM 1085 C C . LYS A 1 136 ? 9.422 -6.625 1.289 1.00 97.50 136 LYS A C 1
ATOM 1087 O O . LYS A 1 136 ? 8.496 -7.149 0.681 1.00 97.50 136 LYS A O 1
ATOM 1092 N N . THR A 1 137 ? 9.249 -5.910 2.395 1.00 98.19 137 THR A N 1
ATOM 1093 C CA . THR A 1 137 ? 7.957 -5.713 3.058 1.00 98.19 137 THR A CA 1
ATOM 1094 C C . THR A 1 137 ? 6.974 -4.974 2.147 1.00 98.19 137 THR A C 1
ATOM 1096 O O . THR A 1 137 ? 5.839 -5.420 2.000 1.00 98.19 137 THR A O 1
ATOM 1099 N N . CYS A 1 138 ? 7.419 -3.923 1.447 1.00 98.44 138 CYS A N 1
ATOM 1100 C CA . CYS A 1 138 ? 6.591 -3.215 0.465 1.00 98.44 138 CYS A CA 1
ATOM 1101 C C . CYS A 1 138 ? 6.093 -4.147 -0.653 1.00 98.44 138 CYS A C 1
ATOM 1103 O O . CYS A 1 138 ? 4.915 -4.108 -1.003 1.00 98.44 138 CYS A O 1
ATOM 1105 N N . SER A 1 139 ? 6.971 -5.006 -1.186 1.00 98.19 139 SER A N 1
ATOM 1106 C CA . SER A 1 139 ? 6.610 -5.975 -2.228 1.00 98.19 139 SER A CA 1
ATOM 1107 C C . SER A 1 139 ? 5.626 -7.032 -1.726 1.00 98.19 139 SER A C 1
ATOM 1109 O O . SER A 1 139 ? 4.702 -7.384 -2.451 1.00 98.19 139 SER A O 1
ATOM 1111 N N . THR A 1 140 ? 5.761 -7.483 -0.474 1.00 98.62 140 THR A N 1
ATOM 1112 C CA . THR A 1 140 ? 4.818 -8.425 0.142 1.00 98.62 140 THR A CA 1
ATOM 1113 C C . THR A 1 140 ? 3.439 -7.794 0.314 1.00 98.62 140 THR A C 1
ATOM 1115 O O . THR A 1 140 ? 2.451 -8.390 -0.097 1.00 98.62 140 THR A O 1
ATOM 1118 N N . ILE A 1 141 ? 3.362 -6.578 0.868 1.00 98.75 141 ILE A N 1
ATOM 1119 C CA . ILE A 1 141 ? 2.091 -5.864 1.062 1.00 98.75 141 ILE A CA 1
ATOM 1120 C C . ILE A 1 141 ? 1.385 -5.665 -0.278 1.00 98.75 141 ILE A C 1
ATOM 1122 O O . ILE A 1 141 ? 0.213 -6.001 -0.419 1.00 98.75 141 ILE A O 1
ATOM 1126 N N . LEU A 1 142 ? 2.104 -5.141 -1.273 1.00 98.62 142 LEU A N 1
ATOM 1127 C CA . LEU A 1 142 ? 1.540 -4.907 -2.595 1.00 98.62 142 LEU A CA 1
ATOM 1128 C C . LEU A 1 142 ? 1.113 -6.217 -3.272 1.00 98.62 142 LEU A C 1
ATOM 1130 O O . LEU A 1 142 ? 0.060 -6.257 -3.903 1.00 98.62 142 LEU A O 1
ATOM 1134 N N . GLY A 1 143 ? 1.900 -7.284 -3.124 1.00 98.44 143 GLY A N 1
ATOM 1135 C CA . GLY A 1 143 ? 1.556 -8.614 -3.617 1.00 98.44 143 GLY A CA 1
ATOM 1136 C C . GLY A 1 143 ? 0.266 -9.150 -2.996 1.00 98.44 143 GLY A C 1
ATOM 1137 O O . GLY A 1 143 ? -0.599 -9.630 -3.728 1.00 98.44 143 GLY A O 1
ATOM 1138 N N . ASP A 1 144 ? 0.094 -9.005 -1.680 1.00 98.50 144 ASP A N 1
ATOM 1139 C CA . ASP A 1 144 ? -1.126 -9.405 -0.968 1.00 98.50 144 ASP A CA 1
ATOM 1140 C C . ASP A 1 144 ? -2.338 -8.571 -1.431 1.00 98.50 144 ASP A C 1
ATOM 1142 O O . ASP A 1 144 ? -3.396 -9.132 -1.724 1.00 98.50 144 ASP A O 1
ATOM 1146 N N . MET A 1 145 ? -2.174 -7.251 -1.604 1.00 98.25 145 MET A N 1
ATOM 1147 C CA . MET A 1 145 ? -3.217 -6.367 -2.151 1.00 98.25 145 MET A CA 1
ATOM 1148 C C . MET A 1 145 ? -3.627 -6.779 -3.573 1.00 98.25 145 MET A C 1
ATOM 1150 O O . MET A 1 145 ? -4.813 -6.908 -3.862 1.00 98.25 145 MET A O 1
ATOM 1154 N N . LEU A 1 146 ? -2.662 -7.017 -4.465 1.00 98.06 146 LEU A N 1
ATOM 1155 C CA . LEU A 1 146 ? -2.919 -7.434 -5.847 1.00 98.06 146 LEU A CA 1
ATOM 1156 C C . LEU A 1 146 ? -3.576 -8.814 -5.917 1.00 98.06 146 LEU A C 1
ATOM 1158 O O . LEU A 1 146 ? -4.497 -9.014 -6.705 1.00 98.06 146 LEU A O 1
ATOM 1162 N N . THR A 1 147 ? -3.124 -9.752 -5.085 1.00 96.88 147 THR A N 1
ATOM 1163 C CA . THR A 1 147 ? -3.706 -11.097 -4.987 1.00 96.88 147 THR A CA 1
ATOM 1164 C C . THR A 1 147 ? -5.167 -11.015 -4.561 1.00 96.88 147 THR A C 1
ATOM 1166 O O . THR A 1 147 ? -6.023 -11.657 -5.169 1.00 96.88 147 THR A O 1
ATOM 1169 N N . TYR A 1 148 ? -5.472 -10.169 -3.574 1.00 95.50 148 TYR A N 1
ATOM 1170 C CA . TYR A 1 148 ? -6.843 -9.905 -3.155 1.00 95.50 148 TYR A CA 1
ATOM 1171 C C . TYR A 1 148 ? -7.700 -9.357 -4.309 1.00 95.50 148 TYR A C 1
ATOM 1173 O O . TYR A 1 148 ? -8.767 -9.903 -4.583 1.00 95.50 148 TYR A O 1
ATOM 1181 N N . LEU A 1 149 ? -7.220 -8.342 -5.040 1.00 94.81 149 LEU A N 1
ATOM 1182 C CA . LEU A 1 149 ? -7.965 -7.771 -6.171 1.00 94.81 149 LEU A CA 1
ATOM 1183 C C . LEU A 1 149 ? -8.200 -8.781 -7.303 1.00 94.81 149 LEU A C 1
ATOM 1185 O O . LEU A 1 149 ? -9.295 -8.812 -7.854 1.00 94.81 149 LEU A O 1
ATOM 1189 N N . HIS A 1 150 ? -7.221 -9.637 -7.621 1.00 93.81 150 HIS A N 1
ATOM 1190 C CA . HIS A 1 150 ? -7.390 -10.728 -8.596 1.00 93.81 150 HIS A CA 1
ATOM 1191 C C . HIS A 1 150 ? -8.501 -11.692 -8.176 1.00 93.81 150 HIS A C 1
ATOM 1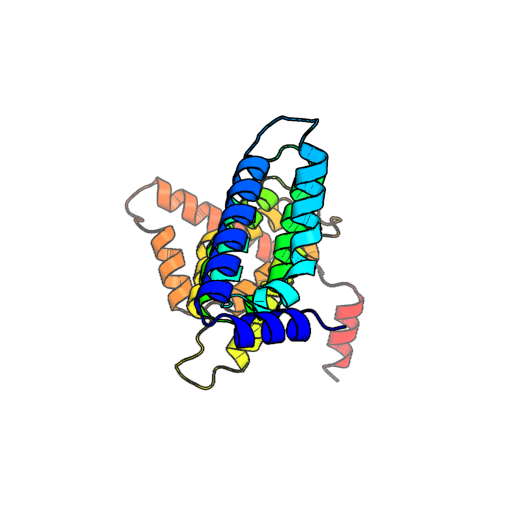193 O O . HIS A 1 150 ? -9.361 -12.053 -8.983 1.00 93.81 150 HIS A O 1
ATOM 1199 N N . HIS A 1 151 ? -8.519 -12.083 -6.899 1.00 92.06 151 HIS A N 1
ATOM 1200 C CA . HIS A 1 151 ? -9.579 -12.933 -6.367 1.00 92.06 151 HIS A CA 1
ATOM 1201 C C . HIS A 1 151 ? -10.948 -12.254 -6.437 1.00 92.06 151 HIS A C 1
ATOM 1203 O O . HIS A 1 151 ? -11.911 -12.892 -6.861 1.00 92.06 151 HIS A O 1
ATOM 1209 N N . GLU A 1 152 ?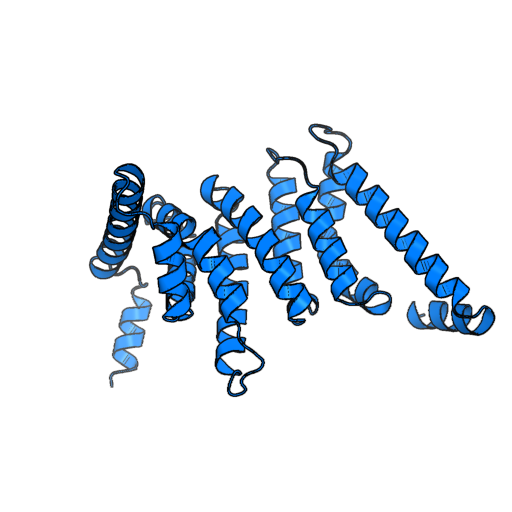 -11.052 -10.977 -6.078 1.00 90.56 152 GLU A N 1
ATOM 1210 C CA . GLU A 1 152 ? -12.320 -10.244 -6.144 1.00 90.56 152 GLU A CA 1
ATOM 1211 C C . GLU A 1 152 ? -12.796 -10.026 -7.590 1.00 90.56 152 GLU A C 1
ATOM 1213 O O . GLU A 1 152 ? -13.974 -10.243 -7.876 1.00 90.56 152 GLU A O 1
ATOM 1218 N N . GLN A 1 153 ? -11.896 -9.715 -8.532 1.00 89.25 153 GLN A N 1
ATOM 1219 C CA . GLN A 1 153 ? -12.237 -9.590 -9.956 1.00 89.25 153 GLN A CA 1
ATOM 1220 C C . GLN A 1 153 ? -12.787 -10.910 -10.514 1.00 89.25 153 GLN A C 1
ATOM 1222 O O . GLN A 1 153 ? -13.783 -10.905 -11.233 1.00 89.25 153 GLN A O 1
ATOM 1227 N N . SER A 1 154 ? -12.209 -12.052 -10.122 1.00 86.31 154 SER A N 1
ATOM 1228 C CA . SER A 1 154 ? -12.676 -13.375 -10.565 1.00 86.31 154 SER A CA 1
ATOM 1229 C C . SER A 1 154 ? -14.079 -13.743 -10.059 1.00 86.31 154 SER A C 1
ATOM 1231 O O . SER A 1 154 ? -14.802 -14.486 -10.721 1.00 86.31 154 SER A O 1
ATOM 1233 N N . LYS A 1 155 ? -14.492 -13.202 -8.904 1.00 84.31 155 LYS A N 1
ATOM 1234 C CA . LYS A 1 155 ? -15.840 -13.391 -8.340 1.00 84.31 155 LYS A CA 1
ATOM 1235 C C . LYS A 1 155 ? -16.875 -12.460 -8.972 1.00 84.31 155 LYS A C 1
ATOM 1237 O O . LYS A 1 155 ? -18.076 -12.687 -8.826 1.00 84.31 155 LYS A O 1
ATOM 1242 N N . SER A 1 156 ? -16.430 -11.414 -9.665 1.00 67.94 156 SER A N 1
ATOM 1243 C CA . SER A 1 156 ? -17.278 -10.363 -10.218 1.00 67.94 156 SER A CA 1
ATOM 1244 C C . SER A 1 156 ? -18.000 -10.824 -11.491 1.00 67.94 156 SER A C 1
ATOM 1246 O O . SER A 1 156 ? -17.707 -10.413 -12.606 1.00 67.94 156 SER A O 1
ATOM 1248 N N . THR A 1 157 ? -18.979 -11.718 -11.333 1.00 59.16 157 THR A N 1
ATOM 1249 C CA . THR A 1 157 ? -19.992 -12.010 -12.372 1.00 59.16 157 THR A CA 1
ATOM 1250 C C . THR A 1 157 ? -21.181 -11.043 -12.281 1.00 59.16 157 THR A C 1
ATOM 1252 O O . THR A 1 157 ? -22.100 -11.092 -13.096 1.00 59.16 157 THR A O 1
ATOM 1255 N N . GLN A 1 158 ? -21.186 -10.160 -11.276 1.00 52.62 158 GLN A N 1
ATOM 1256 C CA . GLN A 1 158 ? -22.251 -9.201 -10.999 1.00 52.62 158 GLN A CA 1
ATOM 1257 C C . GLN A 1 158 ? -21.726 -7.765 -11.083 1.00 52.62 158 GLN A C 1
ATOM 1259 O O . GLN A 1 158 ? -20.679 -7.445 -10.529 1.00 52.62 158 GLN A O 1
ATOM 1264 N N . LYS A 1 159 ? -22.505 -6.875 -11.713 1.00 53.59 159 LYS A N 1
ATOM 1265 C CA . LYS A 1 159 ? -22.186 -5.456 -11.990 1.00 53.59 159 LYS A CA 1
ATOM 1266 C C . LYS A 1 159 ? -21.844 -4.580 -10.765 1.00 53.59 159 LYS A C 1
ATOM 1268 O O . LYS A 1 159 ? -21.524 -3.411 -10.950 1.00 53.59 159 LYS A O 1
ATOM 1273 N N . HIS A 1 160 ? -21.915 -5.103 -9.540 1.00 51.28 160 HIS A N 1
ATOM 1274 C CA . HIS A 1 160 ? -21.785 -4.330 -8.299 1.00 51.28 160 HIS A CA 1
ATOM 1275 C C . HIS A 1 160 ? -20.466 -4.538 -7.530 1.00 51.28 160 HIS A C 1
ATOM 1277 O O . HIS A 1 160 ? -20.232 -3.824 -6.561 1.00 51.28 160 HIS A O 1
ATOM 1283 N N . HIS A 1 161 ? -19.581 -5.443 -7.965 1.00 62.47 161 HIS A N 1
ATOM 1284 C CA . HIS A 1 161 ? -18.295 -5.707 -7.297 1.00 62.47 161 HIS A CA 1
ATOM 1285 C C . HIS A 1 161 ? -17.107 -5.450 -8.231 1.00 62.47 161 HIS A C 1
ATOM 1287 O O . HIS A 1 161 ? -16.337 -6.355 -8.548 1.00 62.47 161 HIS A O 1
ATOM 1293 N N . SER A 1 162 ? -16.980 -4.221 -8.732 1.00 80.88 162 SER A N 1
ATOM 1294 C CA . SER A 1 162 ? -15.819 -3.838 -9.541 1.00 80.88 162 SER A CA 1
ATOM 1295 C C . SER A 1 162 ? -14.652 -3.438 -8.643 1.00 80.88 162 SER A C 1
ATOM 1297 O O . SER A 1 162 ? -14.816 -2.594 -7.768 1.00 80.88 162 SER A O 1
ATOM 1299 N N . VAL A 1 163 ? -13.476 -4.014 -8.899 1.00 91.88 163 VAL A N 1
ATOM 1300 C CA . VAL A 1 163 ? -12.192 -3.608 -8.293 1.00 91.88 163 VAL A CA 1
ATOM 1301 C C . VAL A 1 163 ? -11.514 -2.466 -9.060 1.00 91.88 163 VAL A C 1
ATOM 1303 O O . VAL A 1 163 ? -10.360 -2.126 -8.801 1.00 91.88 163 VAL A O 1
ATOM 1306 N N . SER A 1 164 ? -12.195 -1.907 -10.067 1.00 92.69 164 SER A N 1
ATOM 1307 C CA . SER A 1 164 ? -11.608 -0.953 -11.010 1.00 92.69 164 SER A CA 1
ATOM 1308 C C . SER A 1 164 ? -11.042 0.285 -10.315 1.00 92.69 164 SER A C 1
ATOM 1310 O O . SER A 1 164 ? -9.944 0.718 -10.652 1.00 92.69 164 SER A O 1
ATOM 1312 N N . ARG A 1 165 ? -11.713 0.813 -9.285 1.00 93.25 165 ARG A N 1
ATOM 1313 C CA . ARG A 1 165 ? -11.214 1.996 -8.570 1.00 93.25 165 ARG A CA 1
ATOM 1314 C C . ARG A 1 165 ? -9.909 1.701 -7.827 1.00 93.25 165 ARG A C 1
ATOM 1316 O O . ARG A 1 165 ? -8.983 2.505 -7.862 1.00 93.25 165 ARG A O 1
ATOM 1323 N N . GLU A 1 166 ? -9.803 0.547 -7.177 1.00 95.06 166 GLU A N 1
ATOM 1324 C CA . GLU A 1 166 ? -8.579 0.118 -6.499 1.00 95.06 166 GLU A CA 1
ATOM 1325 C C . GLU A 1 166 ? -7.431 -0.114 -7.493 1.00 95.06 166 GLU A C 1
ATOM 1327 O O . GLU A 1 166 ? -6.296 0.304 -7.241 1.00 95.06 166 GLU A O 1
ATOM 1332 N N . VAL A 1 167 ? -7.725 -0.731 -8.643 1.00 96.06 167 VAL A N 1
ATOM 1333 C CA . VAL A 1 167 ? -6.754 -0.927 -9.731 1.00 96.06 167 VAL A CA 1
ATOM 1334 C C . VAL A 1 167 ? -6.286 0.416 -10.283 1.00 96.06 167 VAL A C 1
ATOM 1336 O O . VAL A 1 167 ? -5.084 0.624 -10.438 1.00 96.06 167 VAL A O 1
ATOM 1339 N N . GLU A 1 168 ? -7.198 1.354 -10.519 1.00 95.31 168 GLU A N 1
ATOM 1340 C CA . GLU A 1 168 ? -6.875 2.704 -10.972 1.00 95.31 168 GLU A CA 1
ATOM 1341 C C . GLU A 1 168 ? -5.929 3.424 -10.002 1.00 95.31 168 GLU A C 1
ATOM 1343 O O . GLU A 1 168 ? -4.904 3.963 -10.430 1.00 95.31 168 GLU A O 1
ATOM 1348 N N . ILE A 1 169 ? -6.208 3.373 -8.694 1.00 95.94 169 ILE A N 1
ATOM 1349 C CA . ILE A 1 169 ? -5.329 3.948 -7.665 1.00 95.94 169 ILE A CA 1
ATOM 1350 C C . ILE A 1 169 ? -3.922 3.339 -7.770 1.00 95.94 169 ILE A C 1
ATOM 1352 O O . ILE A 1 169 ? -2.930 4.072 -7.803 1.00 95.94 169 ILE A O 1
ATOM 1356 N N . LEU A 1 170 ? -3.809 2.011 -7.873 1.00 97.12 170 LEU A N 1
ATOM 1357 C CA . LEU A 1 170 ? -2.514 1.338 -8.020 1.00 97.12 170 LEU A CA 1
ATOM 1358 C C . LEU A 1 170 ? -1.774 1.771 -9.292 1.00 97.12 170 LEU A C 1
ATOM 1360 O O . LEU A 1 170 ? -0.575 2.054 -9.241 1.00 97.12 170 LEU A O 1
ATOM 1364 N N . VAL A 1 171 ? -2.474 1.847 -10.423 1.00 95.81 171 VAL A N 1
ATOM 1365 C CA . VAL A 1 171 ? -1.900 2.252 -11.711 1.00 95.81 171 VAL A CA 1
ATOM 1366 C C . VAL A 1 171 ? -1.370 3.681 -11.638 1.00 95.81 171 VAL A C 1
ATOM 1368 O O . VAL A 1 171 ? -0.200 3.927 -11.941 1.00 95.81 171 VAL A O 1
ATOM 1371 N N . LEU A 1 172 ? -2.197 4.628 -11.197 1.00 93.94 172 LEU A N 1
ATOM 1372 C CA . LEU A 1 172 ? -1.842 6.045 -11.206 1.00 93.94 172 LEU A CA 1
ATOM 1373 C C . LEU A 1 172 ? -0.766 6.383 -10.165 1.00 93.94 172 LEU A C 1
ATOM 1375 O O . LEU A 1 172 ? 0.076 7.257 -10.417 1.00 93.94 172 LEU A O 1
ATOM 1379 N N . VAL A 1 173 ? -0.753 5.691 -9.020 1.00 95.31 173 VAL A N 1
ATOM 1380 C CA . VAL A 1 173 ? 0.171 5.973 -7.912 1.00 95.31 173 VAL A CA 1
ATOM 1381 C C . VAL A 1 173 ? 1.474 5.178 -8.014 1.00 95.31 173 VAL A C 1
ATOM 1383 O O . VAL A 1 173 ? 2.539 5.780 -7.834 1.00 95.31 173 VAL A O 1
ATOM 1386 N N . LEU A 1 174 ? 1.416 3.870 -8.302 1.00 96.62 174 LEU A N 1
ATOM 1387 C CA . LEU A 1 174 ? 2.537 2.936 -8.125 1.00 96.62 174 LEU A CA 1
ATOM 1388 C C . LEU A 1 174 ? 3.160 2.385 -9.411 1.00 96.62 174 LEU A C 1
ATOM 1390 O O . LEU A 1 174 ? 4.303 1.939 -9.337 1.00 96.62 174 LEU A O 1
ATOM 1394 N N . LEU A 1 175 ? 2.495 2.416 -10.573 1.00 95.56 175 LEU A N 1
ATOM 1395 C CA . LEU A 1 175 ? 3.024 1.766 -11.786 1.00 95.56 175 LEU A CA 1
ATOM 1396 C C . LEU A 1 175 ? 4.425 2.273 -12.172 1.00 95.56 175 LEU A C 1
ATOM 1398 O O . LEU A 1 175 ? 5.349 1.482 -12.358 1.00 95.56 175 LEU A O 1
ATOM 1402 N N . GLU A 1 176 ? 4.606 3.594 -12.234 1.00 93.75 176 GLU A N 1
ATOM 1403 C CA . GLU A 1 176 ? 5.912 4.213 -12.510 1.00 93.75 176 GLU A CA 1
ATOM 1404 C C . GLU A 1 176 ? 6.962 3.846 -11.456 1.00 93.75 176 GLU A C 1
ATOM 1406 O O . GLU A 1 176 ? 8.108 3.552 -11.792 1.00 93.75 176 GLU A O 1
ATOM 1411 N N . THR A 1 177 ? 6.568 3.825 -10.181 1.00 95.62 177 THR A N 1
ATOM 1412 C CA . THR A 1 177 ? 7.456 3.470 -9.070 1.00 95.62 177 THR A CA 1
ATOM 1413 C C . THR A 1 177 ? 7.888 2.007 -9.142 1.00 95.62 177 THR A C 1
ATOM 1415 O O . THR A 1 177 ? 9.060 1.717 -8.929 1.00 95.62 177 THR A O 1
ATOM 1418 N N . LEU A 1 178 ? 6.992 1.090 -9.514 1.00 95.81 178 LEU A N 1
ATOM 1419 C CA . LEU A 1 178 ? 7.322 -0.320 -9.730 1.00 95.81 178 LEU A CA 1
ATOM 1420 C C . LEU A 1 178 ? 8.322 -0.497 -10.867 1.00 95.81 178 LEU A C 1
ATOM 1422 O O . LEU A 1 178 ? 9.327 -1.185 -10.699 1.00 95.81 178 LEU A O 1
ATOM 1426 N N . ILE A 1 179 ? 8.069 0.151 -12.006 1.00 94.50 179 ILE A N 1
ATOM 1427 C CA . ILE A 1 179 ? 8.963 0.112 -13.167 1.00 94.50 179 ILE A CA 1
ATOM 1428 C C . ILE A 1 179 ? 10.345 0.652 -12.789 1.00 94.50 179 ILE A C 1
ATOM 1430 O O . ILE A 1 179 ? 11.353 0.026 -13.116 1.00 94.50 179 ILE A O 1
ATOM 1434 N N . TYR A 1 180 ? 10.393 1.770 -12.060 1.00 94.06 180 TYR A N 1
ATOM 1435 C CA . TYR A 1 180 ? 11.633 2.336 -11.536 1.00 94.06 180 TYR A CA 1
ATOM 1436 C C . TYR A 1 180 ? 12.374 1.340 -10.634 1.00 94.06 180 TYR A C 1
ATOM 1438 O O . TYR A 1 180 ? 13.520 1.002 -10.920 1.00 94.06 180 TYR A O 1
ATOM 1446 N N . CYS A 1 181 ? 11.728 0.795 -9.598 1.00 94.62 181 CYS A N 1
ATOM 1447 C CA . CYS A 1 181 ? 12.378 -0.146 -8.682 1.00 94.62 181 CYS A CA 1
ATOM 1448 C C . CYS A 1 181 ? 12.895 -1.401 -9.406 1.00 94.62 181 CYS A C 1
ATOM 1450 O O . CYS A 1 181 ? 14.013 -1.838 -9.152 1.00 94.62 181 CYS A O 1
ATOM 1452 N N . VAL A 1 182 ? 12.119 -1.972 -10.334 1.00 92.81 182 VAL A N 1
ATOM 1453 C CA . VAL A 1 182 ? 12.530 -3.156 -11.112 1.00 92.81 182 VAL A CA 1
ATOM 1454 C C . VAL A 1 182 ? 13.723 -2.851 -12.022 1.00 92.81 182 VAL A C 1
ATOM 1456 O O . VAL A 1 182 ? 14.596 -3.707 -12.209 1.00 92.81 182 VAL A O 1
ATOM 1459 N N . LYS A 1 183 ? 13.772 -1.643 -12.592 1.00 90.62 183 LYS A N 1
ATOM 1460 C CA . LYS A 1 183 ? 14.867 -1.190 -13.450 1.00 90.62 183 LYS A CA 1
ATOM 1461 C C . LYS A 1 183 ? 16.159 -0.974 -12.659 1.00 90.62 183 LYS A C 1
ATOM 1463 O O . LYS A 1 183 ? 17.195 -1.466 -13.096 1.00 90.62 183 LYS A O 1
ATOM 1468 N N . GLU A 1 184 ? 16.084 -0.277 -11.528 1.00 91.38 184 GLU A N 1
ATOM 1469 C CA . GLU A 1 184 ? 17.260 0.135 -10.748 1.00 91.38 184 GLU A CA 1
ATOM 1470 C C . GLU A 1 184 ? 17.843 -0.983 -9.875 1.00 91.38 184 GLU A C 1
ATOM 1472 O O . GLU A 1 184 ? 19.038 -0.981 -9.598 1.00 91.38 184 GLU A O 1
ATOM 1477 N N . LEU A 1 185 ? 17.033 -1.950 -9.431 1.00 91.00 185 LEU A N 1
ATOM 1478 C CA . LEU A 1 185 ? 17.530 -3.025 -8.571 1.00 91.00 185 LEU A CA 1
ATOM 1479 C C . LEU A 1 185 ? 18.480 -3.974 -9.304 1.00 91.00 185 LEU A C 1
ATOM 1481 O O . LEU A 1 185 ? 18.188 -4.448 -10.409 1.00 91.00 185 LEU A O 1
ATOM 1485 N N . ASP A 1 186 ? 19.551 -4.364 -8.614 1.00 87.44 186 ASP A N 1
ATOM 1486 C CA . ASP A 1 186 ? 20.461 -5.415 -9.058 1.00 87.44 186 ASP A CA 1
ATOM 1487 C C . ASP A 1 186 ? 19.742 -6.742 -9.304 1.00 87.44 186 ASP A C 1
ATOM 1489 O O . ASP A 1 186 ? 18.764 -7.097 -8.640 1.00 87.44 186 ASP A O 1
ATOM 1493 N N . ARG A 1 187 ? 20.258 -7.519 -10.261 1.00 80.69 187 ARG A N 1
ATOM 1494 C CA . ARG A 1 187 ? 19.674 -8.819 -10.635 1.00 80.69 187 ARG A CA 1
ATOM 1495 C C . ARG A 1 187 ? 19.710 -9.841 -9.503 1.00 80.69 187 ARG A C 1
ATOM 1497 O O . ARG A 1 187 ? 18.805 -10.659 -9.412 1.00 80.69 187 ARG A O 1
ATOM 1504 N N . SER A 1 188 ? 20.730 -9.782 -8.652 1.00 86.38 188 SER A N 1
ATOM 1505 C CA . SER A 1 188 ? 20.883 -10.656 -7.487 1.00 86.38 188 SER A CA 1
ATOM 1506 C C . SER A 1 188 ? 19.985 -10.260 -6.314 1.00 86.38 188 SER A C 1
ATOM 1508 O O . SER A 1 188 ? 19.925 -10.996 -5.330 1.00 86.38 188 SER A O 1
ATOM 1510 N N . SER A 1 189 ? 19.288 -9.117 -6.389 1.00 91.31 189 SER A N 1
ATOM 1511 C CA . SER A 1 189 ? 18.413 -8.681 -5.307 1.00 91.31 189 SER A CA 1
ATOM 1512 C C . SER A 1 189 ? 17.265 -9.678 -5.123 1.00 91.31 189 SER A C 1
ATOM 1514 O O . SER A 1 189 ? 16.472 -9.876 -6.051 1.00 91.31 189 SER A O 1
ATOM 1516 N N . PRO A 1 190 ? 17.089 -10.251 -3.917 1.00 91.44 190 PRO A N 1
ATOM 1517 C CA . PRO A 1 190 ? 16.017 -11.209 -3.651 1.00 91.44 190 PRO A CA 1
ATOM 1518 C C . PRO A 1 190 ? 14.622 -10.571 -3.739 1.00 91.44 190 PRO A C 1
ATOM 1520 O O . PRO A 1 190 ? 13.619 -11.275 -3.779 1.00 91.44 190 PRO A O 1
ATOM 1523 N N . VAL A 1 191 ? 14.545 -9.236 -3.771 1.00 94.06 191 VAL A N 1
ATOM 1524 C CA . VAL A 1 191 ? 13.292 -8.476 -3.860 1.00 94.06 191 VAL A CA 1
ATOM 1525 C C . VAL A 1 191 ? 12.904 -8.174 -5.308 1.00 94.06 191 VAL A C 1
ATOM 1527 O O . VAL A 1 191 ? 11.743 -7.866 -5.580 1.00 94.06 191 VAL A O 1
ATOM 1530 N N . LYS A 1 192 ? 13.836 -8.308 -6.264 1.00 92.12 192 LYS A N 1
ATOM 1531 C CA . LYS A 1 192 ? 13.558 -8.005 -7.670 1.00 92.12 192 LYS A CA 1
ATOM 1532 C C . LYS A 1 192 ? 12.412 -8.867 -8.187 1.00 92.12 192 LYS A C 1
ATOM 1534 O O . LYS A 1 192 ? 11.409 -8.303 -8.605 1.00 92.12 192 LYS A O 1
ATOM 1539 N N . GLY A 1 193 ? 12.515 -10.194 -8.068 1.00 91.50 193 GLY A N 1
ATOM 1540 C CA . GLY A 1 193 ? 11.473 -11.151 -8.475 1.00 91.50 193 GLY A CA 1
ATOM 1541 C C . GLY A 1 193 ? 10.073 -10.824 -7.928 1.00 91.50 193 GLY A C 1
ATOM 1542 O O . GLY A 1 193 ? 9.149 -10.664 -8.724 1.00 91.50 193 GLY A O 1
ATOM 1543 N N . PRO A 1 194 ? 9.898 -10.642 -6.605 1.00 95.12 194 PRO A N 1
ATOM 1544 C CA . PRO A 1 194 ? 8.634 -10.186 -6.020 1.00 95.12 194 PRO A CA 1
ATOM 1545 C C . PRO A 1 194 ? 8.073 -8.885 -6.621 1.00 95.12 194 PRO A C 1
ATOM 1547 O O . PRO A 1 194 ? 6.877 -8.804 -6.901 1.00 95.12 194 PRO A O 1
ATOM 1550 N N . LEU A 1 195 ? 8.912 -7.877 -6.886 1.00 95.62 195 LEU A N 1
ATOM 1551 C CA . LEU A 1 195 ? 8.469 -6.629 -7.525 1.00 95.62 195 LEU A CA 1
ATOM 1552 C C . LEU A 1 195 ? 8.041 -6.832 -8.982 1.00 95.62 195 LEU A C 1
ATOM 1554 O O . LEU A 1 195 ? 7.079 -6.208 -9.429 1.00 95.62 195 LEU A O 1
ATOM 1558 N N . VAL A 1 196 ? 8.710 -7.729 -9.711 1.00 92.94 196 VAL A N 1
ATOM 1559 C CA . VAL A 1 196 ? 8.275 -8.148 -11.052 1.00 92.94 196 VAL A CA 1
ATOM 1560 C C . VAL A 1 196 ? 6.900 -8.790 -10.993 1.00 92.94 196 VAL A C 1
ATOM 1562 O O . VAL A 1 196 ? 6.032 -8.444 -11.790 1.00 92.94 196 VAL A O 1
ATOM 1565 N N . ALA A 1 197 ? 6.697 -9.712 -10.051 1.00 93.56 197 ALA A N 1
ATOM 1566 C CA . ALA A 1 197 ? 5.419 -10.384 -9.875 1.00 93.56 197 ALA A CA 1
ATOM 1567 C C . ALA A 1 197 ? 4.304 -9.366 -9.593 1.00 93.56 197 ALA A C 1
ATOM 1569 O O . ALA A 1 197 ? 3.248 -9.442 -10.216 1.00 93.56 197 ALA A O 1
ATOM 1570 N N . CYS A 1 198 ? 4.571 -8.357 -8.754 1.00 97.69 198 CYS A N 1
ATOM 1571 C CA . CYS A 1 198 ? 3.645 -7.249 -8.515 1.00 97.69 198 CYS A CA 1
ATOM 1572 C C . CYS A 1 198 ? 3.357 -6.441 -9.790 1.00 97.69 198 CYS A C 1
ATOM 1574 O O . CYS A 1 198 ? 2.200 -6.157 -10.087 1.00 97.69 198 CYS A O 1
ATOM 1576 N N . LEU A 1 199 ? 4.385 -6.093 -10.573 1.00 96.06 199 LEU A N 1
ATOM 1577 C CA . LEU A 1 199 ? 4.213 -5.360 -11.831 1.00 96.06 199 LEU A CA 1
ATOM 1578 C C . LEU A 1 199 ? 3.343 -6.144 -12.823 1.00 96.06 199 LEU A C 1
ATOM 1580 O O . LEU A 1 199 ? 2.393 -5.598 -13.376 1.00 96.06 199 LEU A O 1
ATOM 1584 N N . VAL A 1 200 ? 3.634 -7.430 -13.024 1.00 93.62 200 VAL A N 1
ATOM 1585 C CA . VAL A 1 200 ? 2.861 -8.297 -13.926 1.00 93.62 200 VAL A CA 1
ATOM 1586 C C . VAL A 1 200 ? 1.431 -8.480 -13.418 1.00 93.62 200 VAL A C 1
ATOM 1588 O O . VAL A 1 200 ? 0.494 -8.413 -14.211 1.00 93.62 200 VAL A O 1
ATOM 1591 N N . ALA A 1 201 ? 1.242 -8.685 -12.113 1.00 96.31 201 ALA A N 1
ATOM 1592 C CA . ALA A 1 201 ? -0.081 -8.827 -11.520 1.00 96.31 201 ALA A CA 1
ATOM 1593 C C . ALA A 1 201 ? -0.917 -7.548 -11.670 1.00 96.31 201 ALA A C 1
ATOM 1595 O O . ALA A 1 201 ? -2.086 -7.656 -12.030 1.00 96.31 201 ALA A O 1
ATOM 1596 N N . LEU A 1 202 ? -0.329 -6.361 -11.479 1.00 97.19 202 LEU A N 1
ATOM 1597 C CA . LEU A 1 202 ? -1.007 -5.084 -11.714 1.00 97.19 202 LEU A CA 1
ATOM 1598 C C . LEU A 1 202 ? -1.408 -4.926 -13.184 1.00 97.19 202 LEU A C 1
ATOM 1600 O O . LEU A 1 202 ? -2.562 -4.629 -13.468 1.00 97.19 202 LEU A O 1
ATOM 1604 N N . LEU A 1 203 ? -0.486 -5.183 -14.118 1.00 94.44 203 LEU A N 1
ATOM 1605 C CA . LEU A 1 203 ? -0.766 -5.087 -15.555 1.00 94.44 203 LEU A CA 1
ATOM 1606 C C . LEU A 1 203 ? -1.886 -6.037 -16.003 1.00 94.44 203 LEU A C 1
ATOM 1608 O O . LEU A 1 203 ? -2.639 -5.690 -16.903 1.00 94.44 203 LEU A O 1
ATOM 1612 N N . ARG A 1 204 ? -2.019 -7.212 -15.376 1.00 94.06 204 ARG A N 1
ATOM 1613 C CA . ARG A 1 204 ? -3.106 -8.167 -15.658 1.00 94.06 204 ARG A CA 1
ATOM 1614 C C . ARG A 1 204 ? -4.476 -7.723 -15.140 1.00 94.06 204 ARG A C 1
ATOM 1616 O O . ARG A 1 204 ? -5.469 -8.182 -15.685 1.00 94.06 204 ARG A O 1
ATOM 1623 N N . LEU A 1 205 ? -4.528 -6.887 -14.100 1.00 94.94 205 LEU A N 1
ATOM 1624 C CA . LEU A 1 205 ? -5.781 -6.312 -13.584 1.00 94.94 205 LEU A CA 1
ATOM 1625 C C . LEU A 1 205 ? -6.261 -5.116 -14.415 1.00 94.94 205 LEU A C 1
ATOM 1627 O O . LEU A 1 205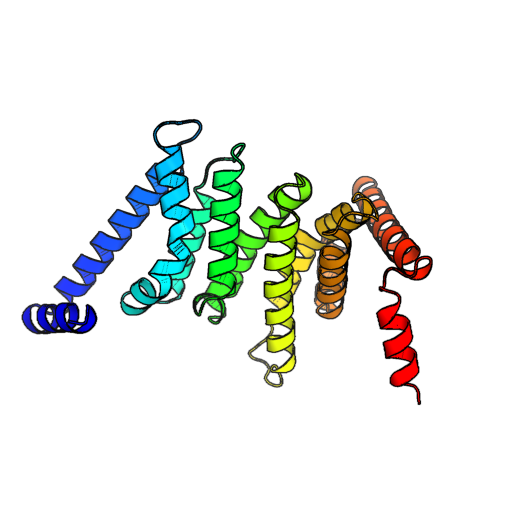 ? -7.410 -4.699 -14.284 1.00 94.94 205 LEU A O 1
ATOM 1631 N N . MET A 1 206 ? -5.376 -4.513 -15.214 1.00 94.38 206 MET A N 1
ATOM 1632 C CA . MET A 1 206 ? -5.720 -3.340 -16.008 1.00 94.38 206 MET A CA 1
ATOM 1633 C C . MET A 1 206 ? -6.725 -3.683 -17.111 1.00 94.38 206 MET A C 1
ATOM 1635 O O . MET A 1 206 ? -6.692 -4.745 -17.720 1.00 94.38 206 MET A O 1
ATOM 1639 N N . GLU A 1 207 ? -7.586 -2.713 -17.392 1.00 92.69 207 GLU A N 1
ATOM 1640 C CA . GLU A 1 207 ? -8.646 -2.749 -18.396 1.00 92.69 207 GLU A CA 1
ATOM 1641 C C . GLU A 1 207 ? -8.544 -1.443 -19.192 1.00 92.69 207 GLU A C 1
ATOM 1643 O O . GLU A 1 207 ? -7.844 -0.517 -18.765 1.00 92.69 207 GLU A O 1
ATOM 1648 N N . ASP A 1 208 ? -9.250 -1.332 -20.317 1.00 92.81 208 ASP A N 1
ATOM 1649 C CA . ASP A 1 208 ? -9.148 -0.190 -21.238 1.00 92.81 208 ASP A CA 1
ATOM 1650 C C . ASP A 1 208 ? -9.295 1.172 -20.538 1.00 92.81 208 ASP A C 1
ATOM 1652 O O . ASP A 1 208 ? -8.522 2.095 -20.793 1.00 92.81 208 ASP A O 1
ATOM 1656 N N . GLN A 1 209 ? -10.223 1.283 -19.583 1.00 92.56 209 GLN A N 1
ATOM 1657 C CA . GLN A 1 209 ? -10.414 2.489 -18.768 1.00 92.56 209 GLN A CA 1
ATOM 1658 C C . GLN A 1 209 ? -9.157 2.894 -17.981 1.00 92.56 209 GLN A C 1
ATOM 1660 O O . GLN A 1 209 ? -8.774 4.062 -17.980 1.00 92.56 209 GLN A O 1
ATOM 1665 N N . HIS A 1 210 ? -8.452 1.929 -17.384 1.00 93.81 210 HIS A N 1
ATOM 1666 C CA . HIS A 1 210 ? -7.233 2.182 -16.617 1.00 93.81 210 HIS A CA 1
ATOM 1667 C C . HIS A 1 210 ? -6.101 2.677 -17.524 1.00 93.81 210 HIS A C 1
ATOM 1669 O O . HIS A 1 210 ? -5.331 3.557 -17.135 1.00 93.81 210 HIS A O 1
ATOM 1675 N N . TYR A 1 211 ? -6.003 2.141 -18.746 1.00 89.44 211 TYR A N 1
ATOM 1676 C CA . TYR A 1 211 ? -5.051 2.627 -19.746 1.00 89.44 211 TYR A CA 1
ATOM 1677 C C . TYR A 1 211 ? -5.389 4.043 -20.213 1.00 89.44 211 TYR A C 1
ATOM 1679 O O . TYR A 1 211 ? -4.478 4.859 -20.348 1.00 89.44 211 TYR A O 1
ATOM 1687 N N . ASN A 1 212 ? -6.673 4.352 -20.413 1.00 89.50 212 ASN A N 1
ATOM 1688 C CA . ASN A 1 212 ? -7.121 5.685 -20.809 1.00 89.50 212 ASN A CA 1
ATOM 1689 C C . ASN A 1 212 ? -6.776 6.733 -19.742 1.00 89.50 212 ASN A C 1
ATOM 1691 O O . ASN A 1 212 ? -6.123 7.722 -20.063 1.00 89.50 212 ASN A O 1
ATOM 1695 N N . HIS A 1 21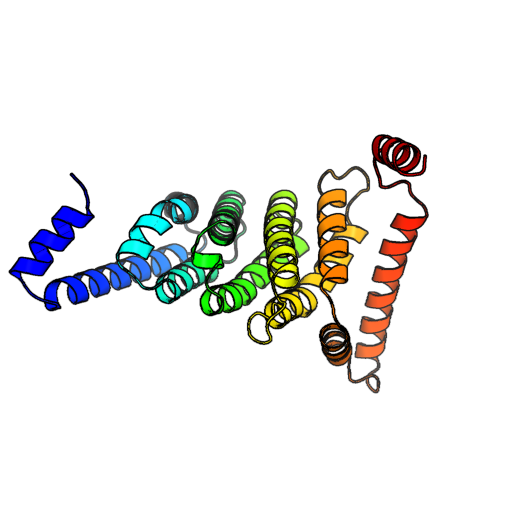3 ? -7.103 6.493 -18.470 1.00 90.12 213 HIS A N 1
ATOM 1696 C CA . HIS A 1 213 ? -6.767 7.435 -17.394 1.00 90.12 213 HIS A CA 1
ATOM 1697 C C . HIS A 1 213 ? -5.253 7.541 -17.157 1.00 90.12 213 HIS A C 1
ATOM 1699 O O . HIS A 1 213 ? -4.725 8.628 -16.909 1.00 90.12 213 HIS A O 1
ATOM 1705 N N . LEU A 1 214 ? -4.508 6.435 -17.299 1.00 87.81 214 LEU A N 1
ATOM 1706 C CA . LEU A 1 214 ? -3.044 6.484 -17.294 1.00 87.81 214 LEU A CA 1
ATOM 1707 C C . LEU A 1 214 ? -2.514 7.358 -18.440 1.00 87.81 214 LEU A C 1
ATOM 1709 O O . LEU A 1 214 ? -1.574 8.123 -18.246 1.00 87.81 214 LEU A O 1
ATOM 1713 N N . TRP A 1 215 ? -3.107 7.264 -19.628 1.00 84.56 215 TRP A N 1
ATOM 1714 C CA . TRP A 1 215 ? -2.727 8.083 -20.775 1.00 84.56 215 TRP A CA 1
ATOM 1715 C C . TRP A 1 215 ? -3.049 9.565 -20.557 1.00 84.56 215 TRP A C 1
ATOM 1717 O O . TRP A 1 215 ? -2.219 10.423 -20.861 1.00 84.56 215 TRP A O 1
ATOM 1727 N N . GLU A 1 216 ? -4.205 9.871 -19.965 1.00 86.38 216 GLU A N 1
ATOM 1728 C CA . GLU A 1 216 ? -4.597 11.228 -19.570 1.00 86.38 216 GLU A CA 1
ATOM 1729 C C . GLU A 1 216 ? -3.637 11.836 -18.544 1.00 86.38 216 GLU A C 1
ATOM 1731 O O . GLU A 1 216 ? -3.306 13.017 -18.643 1.00 86.38 216 GLU A O 1
ATOM 1736 N N . LYS A 1 217 ? -3.093 11.034 -17.618 1.00 82.12 217 LYS A N 1
ATOM 1737 C CA . LYS A 1 217 ? -2.042 11.479 -16.685 1.00 82.12 217 LYS A CA 1
ATOM 1738 C C . LYS A 1 217 ? -0.791 11.990 -17.413 1.00 82.12 217 LYS A C 1
ATOM 1740 O O . LYS A 1 217 ? -0.161 12.940 -16.954 1.00 82.12 217 LYS A O 1
ATOM 1745 N N . PHE A 1 218 ? -0.437 11.394 -18.552 1.00 73.12 218 PHE A N 1
ATOM 1746 C CA . PHE A 1 218 ? 0.647 11.864 -19.426 1.00 73.12 218 PHE A CA 1
ATOM 1747 C C . PHE A 1 218 ? 0.163 12.882 -20.485 1.00 73.12 218 PHE A C 1
ATOM 1749 O O . PHE A 1 218 ? 0.899 13.220 -21.417 1.00 73.12 218 PHE A O 1
ATOM 1756 N N . GLY A 1 219 ? -1.080 13.363 -20.370 1.00 58.66 219 GLY A N 1
ATOM 1757 C CA . GLY A 1 219 ? -1.844 13.985 -21.442 1.00 58.66 219 GLY A CA 1
ATOM 1758 C C . GLY A 1 219 ? -2.046 15.496 -21.331 1.00 58.66 219 GLY A C 1
ATOM 1759 O O . GLY A 1 219 ? -3.109 15.966 -20.946 1.00 58.66 219 GLY A O 1
ATOM 1760 N N . ASN A 1 220 ? -1.100 16.253 -21.892 1.00 54.56 220 ASN A N 1
ATOM 1761 C CA . ASN A 1 220 ? -1.386 17.245 -22.935 1.00 54.56 220 ASN A CA 1
ATOM 1762 C C . ASN A 1 220 ? -0.188 17.283 -23.906 1.00 54.56 220 ASN A C 1
ATOM 1764 O O . ASN A 1 220 ? 0.688 18.137 -23.811 1.00 54.56 220 ASN A O 1
ATOM 1768 N N . ILE A 1 221 ? -0.137 16.344 -24.868 1.00 55.91 221 ILE A N 1
ATOM 1769 C CA . ILE A 1 221 ? 0.994 16.063 -25.800 1.00 55.91 221 ILE A CA 1
ATOM 1770 C C . ILE A 1 221 ? 1.482 17.305 -26.590 1.00 55.91 221 ILE A C 1
ATOM 1772 O O . ILE A 1 221 ? 2.555 17.303 -27.200 1.00 55.91 221 ILE A O 1
ATOM 1776 N N . ARG A 1 222 ? 0.725 18.406 -26.551 1.00 55.84 222 ARG A N 1
ATOM 1777 C CA . ARG A 1 222 ? 1.124 19.725 -27.057 1.00 55.84 222 ARG A CA 1
ATOM 1778 C C . ARG A 1 222 ? 2.291 20.343 -26.268 1.00 55.84 222 ARG A C 1
ATOM 1780 O O . ARG A 1 222 ? 3.042 21.137 -26.831 1.00 55.84 222 ARG A O 1
ATOM 1787 N N . GLN A 1 223 ? 2.488 19.974 -25.002 1.00 61.31 223 GLN A N 1
ATOM 1788 C CA . GLN A 1 223 ? 3.601 20.441 -24.175 1.00 61.31 223 GLN A CA 1
ATOM 1789 C C . GLN A 1 223 ? 4.820 19.510 -24.301 1.00 61.31 223 GLN A C 1
ATOM 1791 O O . GLN A 1 223 ? 4.737 18.290 -24.163 1.00 61.31 223 GLN A O 1
ATOM 1796 N N . ARG A 1 224 ? 6.011 20.085 -24.536 1.00 59.69 224 ARG A N 1
AT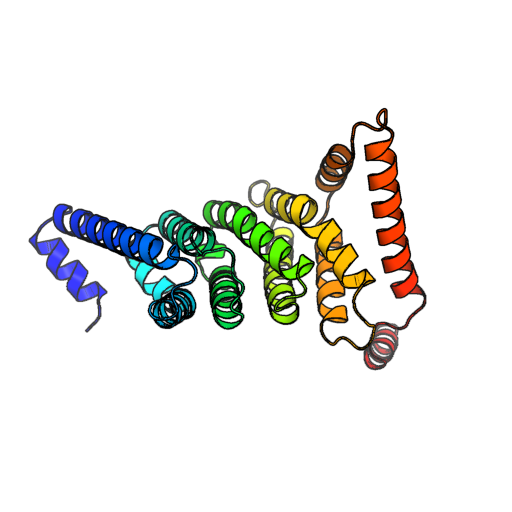OM 1797 C CA . ARG A 1 224 ? 7.268 19.316 -24.687 1.00 59.69 224 ARG A CA 1
ATOM 1798 C C . ARG A 1 224 ? 7.635 18.486 -23.449 1.00 59.69 224 ARG A C 1
ATOM 1800 O O . ARG A 1 224 ? 8.334 17.486 -23.600 1.00 59.69 224 ARG A O 1
ATOM 1807 N N . ARG A 1 225 ? 7.221 18.915 -22.252 1.00 61.84 225 ARG A N 1
ATOM 1808 C CA . ARG A 1 225 ? 7.514 18.242 -20.978 1.00 61.84 225 ARG A CA 1
ATOM 1809 C C . ARG A 1 225 ? 6.819 16.882 -20.903 1.00 61.84 225 ARG A C 1
ATOM 1811 O O . ARG A 1 225 ? 7.492 15.881 -20.678 1.00 61.84 225 ARG A O 1
ATOM 1818 N N . ASP A 1 226 ? 5.532 16.847 -21.217 1.00 67.75 226 ASP A N 1
ATOM 1819 C CA . ASP A 1 226 ? 4.699 15.644 -21.124 1.00 67.75 226 ASP A CA 1
ATOM 1820 C C . ASP A 1 226 ? 5.149 14.586 -22.140 1.00 67.75 226 ASP A C 1
ATOM 1822 O O . ASP A 1 226 ? 5.272 13.405 -21.825 1.00 67.75 226 ASP A O 1
ATOM 1826 N N . ARG A 1 227 ? 5.566 15.021 -23.340 1.00 72.25 227 ARG A N 1
ATOM 1827 C CA . ARG A 1 227 ? 6.157 14.128 -24.351 1.00 72.25 227 ARG A CA 1
ATOM 1828 C C . ARG A 1 227 ? 7.475 13.488 -23.895 1.00 72.25 227 ARG A C 1
ATOM 1830 O O . ARG A 1 227 ? 7.763 12.358 -24.289 1.00 72.25 227 ARG A O 1
ATOM 1837 N N . ARG A 1 228 ? 8.300 14.194 -23.111 1.00 78.56 228 ARG A N 1
ATOM 1838 C CA . ARG A 1 228 ? 9.541 13.625 -22.551 1.00 78.56 228 ARG A CA 1
ATOM 1839 C C . ARG A 1 228 ? 9.227 12.594 -21.473 1.00 78.56 228 ARG A C 1
ATOM 1841 O O . ARG A 1 228 ? 9.754 11.493 -21.556 1.00 78.56 228 ARG A O 1
ATOM 1848 N N . GLN A 1 229 ? 8.326 12.921 -20.550 1.00 79.81 229 GLN A N 1
ATOM 1849 C CA . GLN A 1 229 ? 7.906 12.017 -19.476 1.00 79.81 229 GLN A CA 1
ATOM 1850 C C . GLN A 1 229 ? 7.287 10.730 -20.027 1.00 79.81 229 GLN A C 1
ATOM 1852 O O . GLN A 1 229 ? 7.692 9.640 -19.637 1.00 79.81 229 GLN A O 1
ATOM 1857 N N . LEU A 1 230 ? 6.397 10.842 -21.017 1.00 79.94 230 LEU A N 1
ATOM 1858 C CA . LEU A 1 230 ? 5.826 9.681 -21.695 1.00 79.94 230 LEU A CA 1
ATOM 1859 C C . LEU A 1 230 ? 6.904 8.832 -22.381 1.00 79.94 230 LEU A C 1
ATOM 1861 O O . LEU A 1 230 ? 6.895 7.607 -22.280 1.00 79.94 230 LEU A O 1
ATOM 1865 N N . LYS A 1 231 ? 7.858 9.468 -23.074 1.00 82.88 231 LYS A N 1
ATOM 1866 C CA . LYS A 1 231 ? 8.961 8.748 -23.722 1.00 82.88 231 LYS A CA 1
ATOM 1867 C C . LYS A 1 231 ? 9.818 8.006 -22.694 1.00 82.88 231 LYS A C 1
ATOM 1869 O O . LYS A 1 231 ? 10.161 6.853 -22.926 1.00 82.88 231 LYS A O 1
ATOM 1874 N N . GLU A 1 232 ? 10.166 8.645 -21.582 1.00 85.75 232 GLU A N 1
ATOM 1875 C CA . GLU A 1 232 ? 10.947 8.033 -20.500 1.00 85.75 232 GLU A CA 1
ATOM 1876 C C . GLU A 1 232 ? 10.198 6.873 -19.840 1.00 85.75 232 GLU A C 1
ATOM 1878 O O . GLU A 1 232 ? 10.795 5.821 -19.598 1.00 85.75 232 GLU A O 1
ATOM 1883 N N . PHE A 1 233 ? 8.890 7.023 -19.627 1.00 85.75 233 PHE A N 1
ATOM 1884 C CA . PHE A 1 233 ? 8.025 5.959 -19.137 1.00 85.75 233 PHE A CA 1
ATOM 1885 C C . PHE A 1 233 ? 8.021 4.757 -20.090 1.00 85.75 233 PHE A C 1
ATOM 1887 O O . PHE A 1 233 ? 8.390 3.657 -19.685 1.00 85.75 233 PHE A O 1
ATOM 1894 N N . LEU A 1 234 ? 7.704 4.965 -21.372 1.00 85.75 234 LEU A N 1
ATOM 1895 C CA . LEU A 1 234 ? 7.660 3.895 -22.377 1.00 85.75 234 LEU A CA 1
ATOM 1896 C C . LEU A 1 234 ? 9.020 3.217 -22.579 1.00 85.75 234 LEU A C 1
ATOM 1898 O O . LEU A 1 234 ? 9.087 1.997 -22.716 1.00 85.75 234 LEU A O 1
ATOM 1902 N N . LEU A 1 235 ? 10.115 3.983 -22.564 1.00 88.44 235 LEU A N 1
ATOM 1903 C CA . LEU A 1 235 ? 11.465 3.421 -22.609 1.00 88.44 235 LEU A CA 1
ATOM 1904 C C . LEU A 1 235 ? 11.749 2.559 -21.380 1.00 88.44 235 LEU A C 1
ATOM 1906 O O . LEU A 1 235 ? 12.331 1.487 -21.515 1.00 88.44 235 LEU A O 1
ATOM 1910 N N . SER A 1 236 ? 11.326 2.998 -20.195 1.00 88.00 236 SER A N 1
ATOM 1911 C CA . SER A 1 236 ? 11.511 2.233 -18.961 1.00 88.00 236 SER A CA 1
ATOM 1912 C C . SER A 1 236 ? 10.698 0.940 -18.986 1.00 88.00 236 SER A C 1
ATOM 1914 O O . SER A 1 236 ? 11.239 -0.117 -18.671 1.00 88.00 236 SER A O 1
ATOM 1916 N N . VAL A 1 237 ? 9.450 0.996 -19.462 1.00 85.62 237 VAL A N 1
ATOM 1917 C CA . VAL A 1 237 ? 8.611 -0.184 -19.719 1.00 85.62 237 VAL A CA 1
ATOM 1918 C C . VAL A 1 237 ? 9.317 -1.145 -20.681 1.00 85.62 237 VAL A C 1
ATOM 1920 O O . VAL A 1 237 ? 9.478 -2.323 -20.366 1.00 85.62 237 VAL A O 1
ATOM 1923 N N . PHE A 1 238 ? 9.810 -0.650 -21.821 1.00 84.94 238 PHE A N 1
ATOM 1924 C CA . PHE A 1 238 ? 10.511 -1.471 -22.810 1.00 84.94 238 PHE A CA 1
ATOM 1925 C C . PHE A 1 238 ? 11.787 -2.106 -22.249 1.00 84.94 238 PHE A C 1
ATOM 1927 O O . PHE A 1 238 ? 12.023 -3.285 -22.484 1.00 84.94 238 PHE A O 1
ATOM 1934 N N . ILE A 1 239 ? 12.598 -1.362 -21.491 1.00 85.69 239 ILE A N 1
ATOM 1935 C CA . ILE A 1 239 ? 13.818 -1.884 -20.855 1.00 85.69 239 ILE A CA 1
ATOM 1936 C C . ILE A 1 239 ? 13.474 -3.000 -19.870 1.00 85.69 239 ILE A C 1
ATOM 1938 O O . ILE A 1 239 ? 14.130 -4.039 -19.864 1.00 85.69 239 ILE A O 1
ATOM 1942 N N . VAL A 1 240 ? 12.445 -2.799 -19.047 1.00 85.31 240 VAL A N 1
ATOM 1943 C CA . VAL A 1 240 ? 11.986 -3.801 -18.085 1.00 85.31 240 VAL A CA 1
ATOM 1944 C C . VAL A 1 240 ? 11.529 -5.072 -18.815 1.00 85.31 240 VAL A C 1
ATOM 1946 O O . VAL A 1 240 ? 12.037 -6.150 -18.515 1.00 85.31 240 VAL A O 1
ATOM 1949 N N . PHE A 1 241 ? 10.682 -4.961 -19.844 1.00 80.50 241 PHE A N 1
ATOM 1950 C CA . PHE A 1 241 ? 10.254 -6.110 -20.655 1.00 80.50 241 PHE A CA 1
ATOM 1951 C C . PHE A 1 241 ? 11.388 -6.779 -21.432 1.00 80.50 241 PHE A C 1
ATOM 1953 O O . PHE A 1 241 ? 11.468 -8.002 -21.479 1.00 80.50 241 PHE A O 1
ATOM 1960 N N . HIS A 1 242 ? 12.286 -6.007 -22.034 1.00 82.00 242 HIS A N 1
ATOM 1961 C CA . HIS A 1 242 ? 13.433 -6.535 -22.770 1.00 82.00 242 HIS A CA 1
ATOM 1962 C C . HIS A 1 242 ? 14.362 -7.330 -21.858 1.00 82.00 242 HIS A C 1
ATOM 1964 O O . HIS A 1 242 ? 14.776 -8.433 -22.216 1.00 82.00 242 HIS A O 1
ATOM 1970 N N . ASN A 1 243 ? 14.623 -6.809 -20.657 1.00 77.94 243 ASN A N 1
ATOM 1971 C CA . ASN A 1 243 ? 15.372 -7.525 -19.636 1.00 77.94 243 ASN A CA 1
ATOM 1972 C C . ASN A 1 243 ? 14.665 -8.820 -19.220 1.00 77.94 243 ASN A C 1
ATOM 1974 O O . ASN A 1 243 ? 15.363 -9.799 -18.986 1.00 77.94 243 ASN A O 1
ATOM 1978 N N . PHE A 1 244 ? 13.327 -8.860 -19.191 1.00 71.81 244 PHE A N 1
ATOM 1979 C CA . PHE A 1 244 ? 12.576 -10.097 -18.947 1.00 71.81 244 PHE A CA 1
ATOM 1980 C C . PHE A 1 244 ? 12.656 -11.106 -20.081 1.00 71.81 244 PHE A C 1
ATOM 1982 O O . PHE A 1 244 ? 12.815 -12.287 -19.818 1.00 71.81 244 PHE A O 1
ATOM 1989 N N . VAL A 1 245 ? 12.529 -10.672 -21.333 1.00 71.69 245 VAL A N 1
ATOM 1990 C CA . VAL A 1 245 ? 12.510 -11.590 -22.482 1.00 71.69 245 VAL A CA 1
ATOM 1991 C C . VAL A 1 245 ? 13.896 -12.170 -22.755 1.00 71.69 245 VAL A C 1
ATOM 1993 O O . VAL A 1 245 ? 14.017 -13.316 -23.173 1.00 71.69 245 VAL A O 1
ATOM 1996 N N . LYS A 1 246 ? 14.957 -11.385 -22.538 1.00 69.38 246 LYS A N 1
ATOM 1997 C CA . LYS A 1 246 ? 16.336 -11.820 -22.797 1.00 69.38 246 LYS A CA 1
ATOM 1998 C C . LYS A 1 246 ? 16.963 -12.647 -21.684 1.00 69.38 246 LYS A C 1
ATOM 2000 O O . LYS A 1 246 ? 18.063 -13.157 -21.879 1.00 69.38 246 LYS A O 1
ATOM 2005 N N . GLN A 1 247 ? 16.349 -12.699 -20.512 1.00 61.94 247 GLN A N 1
ATOM 2006 C CA . GLN A 1 247 ? 16.920 -13.376 -19.358 1.00 61.94 247 GLN A CA 1
ATOM 2007 C C . GLN A 1 247 ? 15.920 -14.429 -18.911 1.00 61.94 247 GLN A C 1
ATOM 2009 O O . GLN A 1 247 ? 14.743 -14.124 -18.752 1.00 61.94 247 GLN A O 1
ATOM 2014 N N . ASP A 1 248 ? 16.384 -15.650 -18.671 1.00 54.19 248 ASP A N 1
ATOM 2015 C CA . ASP A 1 248 ? 15.632 -16.642 -17.907 1.00 54.19 248 ASP A CA 1
ATOM 2016 C C . ASP A 1 248 ? 15.521 -16.136 -16.456 1.00 54.19 248 ASP A C 1
ATOM 2018 O O . ASP A 1 248 ? 16.234 -16.568 -15.559 1.00 54.19 248 ASP A O 1
ATOM 2022 N N . VAL A 1 249 ? 14.681 -15.119 -16.227 1.00 51.50 249 VAL A N 1
ATOM 2023 C CA . VAL A 1 249 ? 14.415 -14.537 -14.897 1.00 51.50 249 VAL A CA 1
ATOM 2024 C C . VAL A 1 249 ? 13.634 -15.525 -14.025 1.00 51.50 249 VAL A C 1
ATOM 2026 O O . VAL A 1 249 ? 13.515 -15.354 -12.812 1.00 51.50 249 VAL A O 1
ATOM 2029 N N . PHE A 1 250 ? 13.119 -16.587 -14.639 1.00 50.78 250 PHE A N 1
ATOM 2030 C CA . PHE A 1 250 ? 12.516 -17.699 -13.939 1.00 50.78 250 PHE A CA 1
ATOM 2031 C C . PHE A 1 250 ? 13.601 -18.684 -13.491 1.00 50.78 250 PHE A C 1
ATOM 2033 O O . PHE A 1 250 ? 14.487 -19.001 -14.284 1.00 50.78 250 PHE A O 1
ATOM 2040 N N . PRO A 1 251 ? 13.542 -19.185 -12.242 1.00 54.03 251 PRO A N 1
ATOM 2041 C CA . PRO A 1 251 ? 14.425 -20.253 -11.785 1.00 54.03 251 PRO A CA 1
ATOM 2042 C C . PRO A 1 251 ? 14.424 -21.411 -12.789 1.00 54.03 251 PRO A C 1
ATOM 2044 O O . PRO A 1 251 ? 13.392 -21.682 -13.407 1.00 54.03 251 PRO A O 1
ATOM 2047 N N . SER A 1 252 ? 15.540 -22.131 -12.922 1.00 55.62 252 SER A N 1
ATOM 2048 C CA . SER A 1 252 ? 15.649 -23.319 -13.789 1.00 55.62 252 SER A CA 1
ATOM 2049 C C . SER A 1 252 ? 14.490 -24.311 -13.596 1.00 55.62 252 SER A C 1
ATOM 2051 O O . SER A 1 252 ? 14.050 -24.957 -14.545 1.00 55.62 252 SER A O 1
ATOM 2053 N N . ASP A 1 253 ? 13.924 -24.355 -12.390 1.00 56.09 253 ASP A N 1
ATOM 2054 C CA . ASP A 1 253 ? 12.805 -25.217 -12.004 1.00 56.09 253 ASP A CA 1
ATOM 2055 C C . ASP A 1 253 ? 11.488 -24.875 -12.731 1.00 56.09 253 ASP A C 1
ATOM 2057 O O . ASP A 1 253 ? 10.655 -25.749 -12.967 1.00 56.09 253 ASP A O 1
ATOM 2061 N N . TRP A 1 254 ? 11.294 -23.627 -13.170 1.00 55.56 254 TRP A N 1
ATOM 2062 C CA . TRP A 1 254 ? 10.123 -23.231 -13.968 1.00 55.56 254 TRP A CA 1
ATOM 2063 C C . TRP A 1 254 ? 10.209 -23.689 -15.424 1.00 55.56 254 TRP A C 1
ATOM 2065 O O . TRP A 1 254 ? 9.178 -23.958 -16.044 1.00 55.56 254 TRP A O 1
ATOM 2075 N N . VAL A 1 255 ? 11.420 -23.826 -15.969 1.00 56.22 255 VAL A N 1
ATOM 2076 C CA . VAL A 1 255 ? 11.632 -24.417 -17.299 1.00 56.22 255 VAL A CA 1
ATOM 2077 C C . VAL A 1 255 ? 11.246 -25.899 -17.275 1.00 56.22 255 VAL A C 1
ATOM 2079 O O . VAL A 1 255 ? 10.569 -26.369 -18.190 1.00 56.22 255 VAL A O 1
ATOM 2082 N N . VAL A 1 256 ? 11.575 -26.605 -16.187 1.00 57.75 256 VAL A N 1
ATOM 2083 C CA . VAL A 1 256 ? 11.147 -27.995 -15.948 1.00 57.75 256 VAL A CA 1
ATOM 2084 C C . VAL A 1 256 ? 9.623 -28.085 -15.830 1.00 57.75 256 VAL A C 1
ATOM 2086 O O . VAL A 1 256 ? 9.003 -28.936 -16.467 1.00 57.75 256 VAL A O 1
ATOM 2089 N N . MET A 1 257 ? 8.993 -27.162 -15.096 1.00 53.44 257 MET A N 1
ATOM 2090 C CA . MET A 1 257 ? 7.536 -27.147 -14.930 1.00 53.44 257 MET A CA 1
ATOM 2091 C C . MET A 1 257 ? 6.800 -26.918 -16.263 1.00 53.44 257 MET A C 1
ATOM 2093 O O . MET A 1 257 ? 5.809 -27.597 -16.521 1.00 53.44 257 MET A O 1
ATOM 2097 N N . ARG A 1 258 ? 7.329 -26.058 -17.152 1.00 46.06 258 ARG A N 1
ATOM 2098 C CA . ARG A 1 258 ? 6.818 -25.837 -18.524 1.00 46.06 258 ARG A CA 1
ATOM 2099 C C . ARG A 1 258 ? 7.023 -27.020 -19.470 1.00 46.06 258 ARG A C 1
ATOM 2101 O O . ARG A 1 258 ? 6.251 -27.154 -20.418 1.00 46.06 258 ARG A O 1
ATOM 2108 N N . MET A 1 259 ? 8.054 -27.841 -19.269 1.00 54.28 259 MET A N 1
ATOM 2109 C CA . MET A 1 259 ? 8.223 -29.081 -20.036 1.00 54.28 259 MET A CA 1
ATOM 2110 C C . MET A 1 259 ? 7.212 -30.146 -19.603 1.00 54.28 259 MET A C 1
ATOM 2112 O O . MET A 1 259 ? 6.681 -30.845 -20.456 1.00 54.28 259 MET A O 1
ATOM 2116 N N . LEU A 1 260 ? 6.893 -30.223 -18.308 1.00 50.12 260 LEU A N 1
ATOM 2117 C CA . LEU A 1 260 ? 5.938 -31.197 -17.769 1.00 50.12 260 LEU A CA 1
ATOM 2118 C C . LEU A 1 260 ? 4.465 -30.846 -18.044 1.00 50.12 260 LEU A C 1
ATOM 2120 O O . LEU A 1 260 ? 3.632 -31.741 -18.046 1.00 50.12 260 LEU A O 1
ATOM 2124 N N . THR A 1 261 ? 4.126 -29.572 -18.286 1.00 44.62 261 THR A N 1
ATOM 2125 C CA . THR A 1 261 ? 2.749 -29.163 -18.654 1.00 44.62 261 THR A CA 1
ATOM 2126 C C . THR A 1 261 ? 2.452 -29.237 -20.154 1.00 44.62 261 THR A C 1
ATOM 2128 O O . THR A 1 261 ? 1.294 -29.106 -20.534 1.00 44.62 261 THR A O 1
ATOM 2131 N N . ASN A 1 262 ? 3.471 -29.417 -21.002 1.00 42.75 262 ASN A N 1
ATOM 2132 C CA . ASN A 1 262 ? 3.331 -29.523 -22.462 1.00 42.75 262 ASN A CA 1
ATOM 2133 C C . ASN A 1 262 ? 3.534 -30.964 -22.978 1.00 42.75 262 ASN A C 1
ATOM 2135 O O . ASN A 1 262 ? 3.859 -31.145 -24.153 1.00 42.75 262 ASN A O 1
ATOM 2139 N N . GLN A 1 263 ? 3.383 -31.966 -22.107 1.00 38.34 263 GLN A N 1
ATOM 2140 C CA . GLN A 1 263 ? 3.281 -33.381 -22.479 1.00 38.34 263 GLN A CA 1
ATOM 2141 C C . GLN A 1 263 ? 1.834 -33.853 -22.395 1.00 38.34 263 GLN A C 1
ATOM 2143 O O . GLN A 1 263 ? 1.139 -33.433 -21.442 1.00 38.34 263 GLN A O 1
#

InterPro domains:
  IPR026791 Dedicator of cytokinesis [PTHR45653] (10-263)
  IPR056372 Dedicator of cytokinesis, TPR repeats region [PF23554] (11-263)

Foldseek 3Di:
DDPVVVVVVVCVVPPPVVLVVVVVVVVVVLVVLLVLQLDPPDPVSVVVLLVCLQCLLVCVVVCVVRDPLQVSLVSLLSSLVSHYPDPDLSNLVSSLNSLQSCLVDPSCVDPVSVLVSLLRLLQSLLVCLVVVHPLQSSLVSLLSNLVVQVVQVVVPPDPPRDCQSSLLSCLQRPQLSLLVSLQPDDLPPPSNVSSVSSNVSSVVSDDPVSVVVSVVVLDDCVDPVSVVVVVVSVVSVVSSVVVVVVDCSDPPVVVVVVVVVVD

Sequence (263 aa):
MNVYSIVNSISRATGDQSEEAFKADLYSLFNSFNRMLAINHDLIILPTQIALVSSFGQIYVQLLNVLPVQEVAKIVKLTIDCLPPEPNVALVQAKLRCIHDTVKSEIFQNIDSRVELFEVFTRHLKKHMLQQQELKTCSTILGDMLTYLHHEQSKSTQKHHSVSREVEILVLVLLETLIYCVKELDRSSPVKGPLVACLVALLRLMEDQHYNHLWEKFGNIRQRRDRRQLKEFLLSVFIVFHNFVKQDVFPSDWVVMRMLTNQ